Protein AF-A0AA50KFZ6-F1 (afdb_monomer)

Foldseek 3Di:
DDPPVVPDFAADDDDAAPQWDWGTWDADPVDRFIKTWIAHPVCCVPCQQQNNRIFIDGPVCVVVVHDRDPVDPDHAGDPSNLVVLLCVLQVVQQKDWPAWPDPDPGFQTWTWMAHNVVRDTDIDRTSVCCSVVVDVDDPVRVVVVVVVVVVVVLVVLVVLLCVLCVVVVKDWPFFDPDADPVCQQQTWTWIADPQPGIDIDGSVCSSVNVDDPVVDDDAQDQQAKKKWWKKWWDLPPDIWIFIDMHNDPDVVVVVVVQVVQANTDIDTPDMDIFRRSVLSVVLQVVQLVPFDALPDDCNRRVPRSSRIGHDDPVSSVVSVVSRVVVVVVRVD

Nearest PDB structures (foldseek):
  7p3f-assembly1_C  TM=3.481E-01  e=2.528E+00  Streptomyces coelicolor A3(2)
  2l33-assembly1_A  TM=2.692E-01  e=5.827E+00  Homo sapiens
  8stb-assembly2_A  TM=1.897E-01  e=2.988E+00  Streptomyces sp.

Radius of gyration: 40.49 Å; Cα contacts (8 Å, |Δi|>4): 526; chains: 1; bounding box: 94×46×98 Å

Sequence (332 aa):
MDLKDFGEYTKVEKEDYEGYKFIGFTRRPQTRTLQYIVYCETCSKDSEMFGEGYFNTTLGNLQNGYKPCGCSKAPRWTEEQYKVLVKRVCEENGLTFNGWAEPYKKKTTKCSVTCNKHNLLWETATIDSFLNKKITNCPSCHRESVGNHSRADIHKKVEEVVKATKDMNFDLLGFAEHIRKDKTDRTKLIASCPIHGTWEASMSNLIGGRGCPNCKQNGYDKNKAGHFYIVEWTDGNQTFLKFGVTNRDRVEQRVYTQSTKTRFKPTLVTSSRFNNGEYPLLLEKFAFETFDTCVVAKEDFPDGYTETINVSTKSINTLTNKIREYLKLDAQ

Structure (mmCIF, N/CA/C/O backbone):
data_AF-A0AA50KFZ6-F1
#
_entry.id   AF-A0AA50KFZ6-F1
#
loop_
_atom_site.group_PDB
_atom_site.id
_atom_site.type_symbol
_atom_site.label_atom_id
_atom_site.label_alt_id
_atom_site.label_comp_id
_atom_site.label_asym_id
_atom_site.label_entity_id
_atom_site.label_seq_id
_atom_site.pdbx_PDB_ins_code
_atom_site.Cartn_x
_atom_site.Cartn_y
_atom_site.Cartn_z
_atom_site.occupancy
_atom_site.B_iso_or_equiv
_atom_site.auth_seq_id
_atom_site.auth_comp_id
_atom_site.auth_asym_id
_atom_site.auth_atom_id
_atom_site.pdbx_PDB_model_num
ATOM 1 N N . MET A 1 1 ? -31.785 -6.410 36.019 1.00 80.25 1 MET A N 1
ATOM 2 C CA . MET A 1 1 ? -32.681 -6.164 37.162 1.00 80.25 1 MET A CA 1
ATOM 3 C C . MET A 1 1 ? -34.036 -6.663 36.749 1.00 80.25 1 MET A C 1
ATOM 5 O O . MET A 1 1 ? -34.469 -6.383 35.631 1.00 80.25 1 MET A O 1
ATOM 9 N N . ASP A 1 2 ? -34.651 -7.403 37.647 1.00 86.12 2 ASP A N 1
ATOM 10 C CA . ASP A 1 2 ? -35.984 -7.953 37.484 1.00 86.12 2 ASP A CA 1
ATOM 11 C C . ASP A 1 2 ? -36.983 -7.006 38.149 1.00 86.12 2 ASP A C 1
ATOM 13 O O . ASP A 1 2 ? -36.626 -6.227 39.038 1.00 86.12 2 ASP A O 1
ATOM 17 N N . LEU A 1 3 ? -38.254 -7.058 37.752 1.00 85.50 3 LEU A N 1
ATOM 18 C CA . LEU A 1 3 ? -39.248 -6.126 38.298 1.00 85.50 3 LEU A CA 1
ATOM 19 C C . LEU A 1 3 ? -39.414 -6.255 39.827 1.00 85.50 3 LEU A C 1
ATOM 21 O O . LEU A 1 3 ? -39.689 -5.272 40.515 1.00 85.50 3 LEU A O 1
ATOM 25 N N . LYS A 1 4 ? -39.200 -7.461 40.363 1.00 85.25 4 LYS A N 1
ATOM 26 C CA . LYS A 1 4 ? -39.237 -7.760 41.805 1.00 85.25 4 LYS A CA 1
ATOM 27 C C . LYS A 1 4 ? -38.157 -7.023 42.611 1.00 85.25 4 LYS A C 1
ATOM 29 O O . LYS A 1 4 ? -38.356 -6.780 43.798 1.00 85.25 4 LYS A O 1
ATOM 34 N N . ASP A 1 5 ? -37.049 -6.629 41.976 1.00 86.12 5 ASP A N 1
ATOM 35 C CA . ASP A 1 5 ? -35.904 -6.004 42.653 1.00 86.12 5 ASP A CA 1
ATOM 36 C C . ASP A 1 5 ? -36.220 -4.577 43.141 1.00 86.12 5 ASP A C 1
ATOM 38 O O . ASP A 1 5 ? -35.476 -4.009 43.942 1.00 86.12 5 ASP A O 1
ATOM 42 N N . PHE A 1 6 ? -37.321 -3.977 42.673 1.00 84.12 6 PHE A N 1
ATOM 43 C CA . PHE A 1 6 ? -37.713 -2.606 43.014 1.00 84.12 6 PHE A CA 1
ATOM 44 C C . PHE A 1 6 ? -38.603 -2.488 44.260 1.00 84.12 6 PHE A C 1
ATOM 46 O O . PHE A 1 6 ? -38.898 -1.366 44.673 1.00 84.12 6 PHE A O 1
ATOM 53 N N . GLY A 1 7 ? -39.007 -3.605 44.874 1.00 85.88 7 GLY A N 1
ATOM 54 C CA . GLY A 1 7 ? -39.896 -3.605 46.039 1.00 85.88 7 GLY A CA 1
ATOM 55 C C . GLY A 1 7 ? -41.290 -3.048 45.727 1.00 85.88 7 GLY A C 1
ATOM 56 O O . GLY A 1 7 ? -41.808 -3.225 44.625 1.00 85.88 7 GLY A O 1
ATOM 57 N N . GLU A 1 8 ? -41.913 -2.378 46.699 1.00 87.62 8 GLU A N 1
ATOM 58 C CA . GLU A 1 8 ? -43.210 -1.722 46.501 1.00 87.62 8 GLU A CA 1
ATOM 59 C C . GLU A 1 8 ? -43.071 -0.442 45.663 1.00 87.62 8 GLU A C 1
ATOM 61 O O . GLU A 1 8 ? -42.276 0.451 45.969 1.00 87.62 8 GLU A O 1
ATOM 66 N N . TYR A 1 9 ? -43.887 -0.325 44.616 1.00 90.88 9 TYR A N 1
ATOM 67 C CA . TYR A 1 9 ? -43.926 0.844 43.741 1.00 90.88 9 TYR A CA 1
ATOM 68 C C . TYR A 1 9 ? -45.360 1.222 43.373 1.00 90.88 9 TYR A C 1
ATOM 70 O O . TYR A 1 9 ? -46.272 0.395 43.357 1.00 90.88 9 TYR A O 1
ATOM 78 N N . THR A 1 10 ? -45.564 2.495 43.041 1.00 90.31 10 THR A N 1
ATOM 79 C CA . THR A 1 10 ? -46.845 2.989 42.532 1.00 90.31 10 THR A CA 1
ATOM 80 C C . THR A 1 10 ? -46.856 2.861 41.014 1.00 90.31 10 THR A C 1
ATOM 82 O O . THR A 1 10 ? -45.974 3.402 40.347 1.00 90.31 10 THR A O 1
ATOM 85 N N . LYS A 1 11 ? -47.836 2.141 40.457 1.00 90.56 11 LYS A N 1
ATOM 86 C CA . LYS A 1 11 ? -48.029 2.056 39.002 1.00 90.56 11 LYS A CA 1
ATOM 87 C C . LYS A 1 11 ? -48.341 3.434 38.426 1.00 90.56 11 LYS A C 1
ATOM 89 O O . LYS A 1 11 ? -48.986 4.254 39.077 1.00 90.56 11 LYS A O 1
ATOM 94 N N . VAL A 1 12 ? -47.886 3.680 37.205 1.00 88.38 12 VAL A N 1
ATOM 95 C CA . VAL A 1 12 ? -48.188 4.914 36.480 1.00 88.38 12 VAL A CA 1
ATOM 96 C C . VAL A 1 12 ? -48.594 4.569 35.060 1.00 88.38 12 VAL A C 1
ATOM 98 O O . VAL A 1 12 ? -47.923 3.784 34.399 1.00 88.38 12 VAL A O 1
ATOM 101 N N . GLU A 1 13 ? -49.680 5.172 34.598 1.00 79.06 13 GLU A N 1
ATOM 102 C CA . GLU A 1 13 ? -50.056 5.150 33.190 1.00 79.06 13 GLU A CA 1
ATOM 103 C C . GLU A 1 13 ? -49.462 6.399 32.550 1.00 79.06 13 GLU A C 1
ATOM 105 O O . GLU A 1 13 ? -49.960 7.514 32.709 1.00 79.06 13 GLU A O 1
ATOM 110 N N . LYS A 1 14 ? -48.304 6.220 31.920 1.00 81.56 14 LYS A N 1
ATOM 111 C CA . LYS A 1 14 ? -47.599 7.269 31.193 1.00 81.56 14 LYS A CA 1
ATOM 112 C C . LYS A 1 14 ? -47.203 6.727 29.831 1.00 81.56 14 LYS A C 1
ATOM 114 O O . LYS A 1 14 ? -46.748 5.591 29.748 1.00 81.56 14 LYS A O 1
ATOM 119 N N . GLU A 1 15 ? -47.369 7.548 28.798 1.00 83.62 15 GLU A N 1
ATOM 120 C CA . GLU A 1 15 ? -46.955 7.200 27.440 1.00 83.62 15 GLU A CA 1
ATOM 121 C C . GLU A 1 15 ? -45.464 6.849 27.377 1.00 83.62 15 GLU A C 1
ATOM 123 O O . GLU A 1 15 ? -44.635 7.396 28.120 1.00 83.62 15 GLU A O 1
ATOM 128 N N . ASP A 1 16 ? -45.140 5.935 26.467 1.00 86.12 16 ASP A N 1
ATOM 129 C CA . ASP A 1 16 ? -43.769 5.547 26.170 1.00 86.12 16 ASP A CA 1
ATOM 130 C C . ASP A 1 16 ? -42.954 6.775 25.740 1.00 86.12 16 ASP A C 1
ATOM 132 O O . ASP A 1 16 ? -43.420 7.638 24.995 1.00 86.12 16 ASP A O 1
ATOM 136 N N . TYR A 1 17 ? -41.706 6.856 26.195 1.00 83.50 17 TYR A N 1
ATOM 137 C CA . TYR A 1 17 ? -40.830 7.989 25.897 1.00 83.50 17 TYR A CA 1
ATOM 138 C C . TYR A 1 17 ? -39.446 7.501 25.492 1.00 83.50 17 TYR A C 1
ATOM 140 O O . TYR A 1 17 ? -38.819 6.737 26.223 1.00 83.50 17 TYR A O 1
ATOM 148 N N . GLU A 1 18 ? -38.969 7.942 24.326 1.00 79.94 18 GLU A N 1
ATOM 149 C CA . GLU A 1 18 ? -37.629 7.632 23.799 1.00 79.94 18 GLU A CA 1
ATOM 150 C C . GLU A 1 18 ? -37.242 6.136 23.860 1.00 79.94 18 GLU A C 1
ATOM 152 O O . GLU A 1 18 ? -36.095 5.776 24.135 1.00 79.94 18 GLU A O 1
ATOM 157 N N . GLY A 1 19 ? -38.202 5.243 23.590 1.00 84.69 19 GLY A N 1
ATOM 158 C CA . GLY A 1 19 ? -37.984 3.791 23.587 1.00 84.69 19 GLY A CA 1
ATOM 159 C C . GLY A 1 19 ? -38.047 3.123 24.967 1.00 84.69 19 GLY A C 1
ATOM 160 O O . GLY A 1 19 ? -37.605 1.980 25.107 1.00 84.69 19 GLY A O 1
ATOM 161 N N . TYR A 1 20 ? -38.587 3.816 25.973 1.00 92.50 20 TYR A N 1
ATOM 162 C CA . TYR A 1 20 ? -38.833 3.284 27.311 1.00 92.50 20 TYR A CA 1
ATOM 163 C C . TYR A 1 20 ? -40.325 3.223 27.635 1.00 92.50 20 TYR A C 1
ATOM 165 O O . TYR A 1 20 ? -41.031 4.217 27.463 1.00 92.50 20 TYR A O 1
ATOM 173 N N . LYS A 1 21 ? -40.767 2.091 28.197 1.00 93.44 21 LYS A N 1
ATOM 174 C CA . LYS A 1 21 ? -42.119 1.933 28.759 1.00 93.44 21 LYS A CA 1
ATOM 175 C C . LYS A 1 21 ? -42.104 2.246 30.248 1.00 93.44 21 LYS A C 1
ATOM 177 O O . LYS A 1 21 ? -41.263 1.706 30.971 1.00 93.44 21 LYS A O 1
ATOM 182 N N . PHE A 1 22 ? -43.004 3.099 30.725 1.00 93.56 22 PHE A N 1
ATOM 183 C CA . PHE A 1 22 ? -43.104 3.415 32.153 1.00 93.56 22 PHE A CA 1
ATOM 184 C C . PHE A 1 22 ? -43.940 2.364 32.881 1.00 93.56 22 PHE A C 1
ATOM 186 O O . PHE A 1 22 ? -45.063 2.077 32.490 1.00 93.56 22 PHE A O 1
ATOM 193 N N . ILE A 1 23 ? -43.390 1.805 33.959 1.00 93.75 23 ILE A N 1
ATOM 194 C CA . ILE A 1 23 ? -44.052 0.750 34.743 1.00 93.75 23 ILE A CA 1
ATOM 195 C C . ILE A 1 23 ? -44.615 1.312 36.048 1.00 93.75 23 ILE A C 1
ATOM 197 O O . ILE A 1 23 ? -45.719 0.980 36.480 1.00 93.75 23 ILE A O 1
ATOM 201 N N . GLY A 1 24 ? -43.850 2.189 36.691 1.00 93.00 24 GLY A N 1
ATOM 202 C CA . GLY A 1 24 ? -44.214 2.764 37.974 1.00 93.00 24 GLY A CA 1
ATOM 203 C C . GLY A 1 24 ? -43.161 3.726 38.487 1.00 93.00 24 GLY A C 1
ATOM 204 O O . GLY A 1 24 ? -42.211 4.069 37.781 1.00 93.00 24 GLY A O 1
ATOM 205 N N . PHE A 1 25 ? -43.320 4.165 39.727 1.00 92.44 25 PHE A N 1
ATOM 206 C CA . PHE A 1 25 ? -42.330 4.980 40.410 1.00 92.44 25 PHE A CA 1
ATOM 207 C C . PHE A 1 25 ? -42.249 4.659 41.902 1.00 92.44 25 PHE A C 1
ATOM 209 O O . PHE A 1 25 ? -43.208 4.206 42.526 1.00 92.44 25 PHE A O 1
ATOM 216 N N . THR A 1 26 ? -41.092 4.964 42.478 1.00 90.31 26 THR A N 1
ATOM 217 C CA . THR A 1 26 ? -40.834 4.962 43.917 1.00 90.31 26 THR A CA 1
ATOM 218 C C . THR A 1 26 ? -40.477 6.375 44.384 1.00 90.31 26 THR A C 1
ATOM 220 O O . THR A 1 26 ? -40.047 7.233 43.601 1.00 90.31 26 THR A O 1
ATOM 223 N N . ARG A 1 27 ? -40.691 6.659 45.674 1.00 83.25 27 ARG A N 1
ATOM 224 C CA . ARG A 1 27 ? -40.295 7.928 46.304 1.00 83.25 27 ARG A CA 1
ATOM 225 C C . ARG A 1 27 ? -38.999 7.730 47.073 1.00 83.25 27 ARG A C 1
ATOM 227 O O . ARG A 1 27 ? -38.896 6.808 47.877 1.00 83.25 27 ARG A O 1
ATOM 234 N N . ARG A 1 28 ? -38.024 8.620 46.874 1.00 74.94 28 ARG A N 1
ATOM 235 C CA . ARG A 1 28 ? -36.841 8.635 47.740 1.00 74.94 28 ARG A CA 1
ATOM 236 C C . ARG A 1 28 ? -37.216 9.191 49.118 1.00 74.94 28 ARG A C 1
ATOM 238 O O . ARG A 1 28 ? -37.848 10.240 49.175 1.00 74.94 28 ARG A O 1
ATOM 245 N N . PRO A 1 29 ? -36.784 8.569 50.229 1.00 70.88 29 PRO A N 1
ATOM 246 C CA . PRO A 1 29 ? -37.088 9.081 51.569 1.00 70.88 29 PRO A CA 1
ATOM 247 C C . PRO A 1 29 ? -36.510 10.481 51.820 1.00 70.88 29 PRO A C 1
ATOM 249 O O . PRO A 1 29 ? -37.113 11.297 52.507 1.00 70.88 29 PRO A O 1
ATOM 252 N N . GLN A 1 30 ? -35.337 10.763 51.243 1.00 73.31 30 GLN A N 1
ATOM 253 C CA . GLN A 1 30 ? -34.560 11.979 51.508 1.00 73.31 30 GLN A CA 1
ATOM 254 C C . GLN A 1 30 ? -34.864 13.138 50.544 1.00 73.31 30 GLN A C 1
ATOM 256 O O . GLN A 1 30 ? -34.491 14.273 50.822 1.00 73.31 30 GLN A O 1
ATOM 261 N N . THR A 1 31 ? -35.521 12.888 49.405 1.00 74.06 31 THR A N 1
ATOM 262 C CA . THR A 1 31 ? -35.825 13.927 48.407 1.00 74.06 31 THR A CA 1
ATOM 263 C C . THR A 1 31 ? -37.248 13.764 47.885 1.00 74.06 31 THR A C 1
ATOM 265 O O . THR A 1 31 ? -37.717 12.652 47.673 1.00 74.06 31 THR A O 1
ATOM 268 N N . ARG A 1 32 ? -37.949 14.865 47.581 1.00 76.50 32 ARG A N 1
ATOM 269 C CA . ARG A 1 32 ? -39.281 14.809 46.935 1.00 76.50 32 ARG A CA 1
ATOM 270 C C . ARG A 1 32 ? -39.231 14.349 45.462 1.00 76.50 32 ARG A C 1
ATOM 272 O O . ARG A 1 32 ? -40.209 14.497 44.737 1.00 76.50 32 ARG A O 1
ATOM 279 N N . THR A 1 33 ? -38.099 13.822 44.995 1.00 83.38 33 THR A N 1
ATOM 280 C CA . THR A 1 33 ? -37.884 13.415 43.603 1.00 83.38 33 THR A CA 1
ATOM 281 C C . THR A 1 33 ? -38.434 12.012 43.360 1.00 83.38 33 THR A C 1
ATOM 283 O O . THR A 1 33 ? -38.102 11.075 44.087 1.00 83.38 33 THR A O 1
ATOM 286 N N . LEU A 1 34 ? -39.236 11.859 42.304 1.00 88.25 34 LEU A N 1
ATOM 287 C CA . LEU A 1 34 ? -39.729 10.556 41.855 1.00 88.25 34 LEU A CA 1
ATOM 288 C C . LEU A 1 34 ? -38.640 9.790 41.097 1.00 88.25 34 LEU A C 1
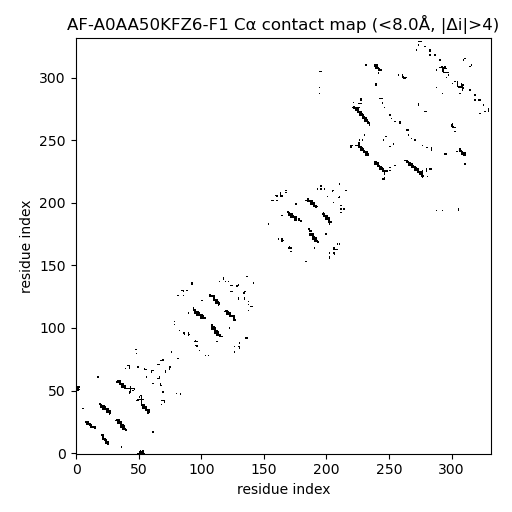ATOM 290 O O . LEU A 1 34 ? -37.969 10.344 40.221 1.00 88.25 34 LEU A O 1
ATOM 294 N N . GLN A 1 35 ? -38.507 8.507 41.419 1.00 91.75 35 GLN A N 1
ATOM 295 C CA . GLN A 1 35 ? -37.687 7.550 40.691 1.00 91.75 35 GLN A CA 1
ATOM 296 C C . GLN A 1 35 ? -38.594 6.629 39.883 1.00 91.75 35 GLN A C 1
ATOM 298 O O . GLN A 1 35 ? -39.335 5.838 40.452 1.00 91.75 35 GLN A O 1
ATOM 303 N N . TYR A 1 36 ? -38.557 6.759 38.563 1.00 93.00 36 TYR A N 1
ATOM 304 C CA . TYR A 1 36 ? -39.369 5.971 37.647 1.00 93.00 36 TYR A CA 1
ATOM 305 C C . TYR A 1 36 ? -38.692 4.641 37.329 1.00 93.00 36 TYR A C 1
ATOM 307 O O . TYR A 1 36 ? -37.495 4.599 37.038 1.00 93.00 36 TYR A O 1
ATOM 315 N N . ILE A 1 37 ? -39.490 3.578 37.341 1.00 94.50 37 ILE A N 1
ATOM 316 C CA . ILE A 1 37 ? -39.146 2.254 36.833 1.00 94.50 37 ILE A CA 1
ATOM 317 C C . ILE A 1 37 ? -39.550 2.228 35.363 1.00 94.50 37 ILE A C 1
ATOM 319 O O . ILE A 1 37 ? -40.724 2.409 35.025 1.00 94.50 37 ILE A O 1
ATOM 323 N N . VAL A 1 38 ? -38.565 2.022 34.498 1.00 94.38 38 VAL A N 1
ATOM 324 C CA . VAL A 1 38 ? -38.739 1.985 33.049 1.00 94.38 38 VAL A CA 1
ATOM 325 C C . VAL A 1 38 ? -38.261 0.658 32.482 1.00 94.38 38 VAL A C 1
ATOM 327 O O . VAL A 1 38 ? -37.266 0.100 32.942 1.00 94.38 38 VAL A O 1
ATOM 330 N N . TYR A 1 39 ? -38.954 0.164 31.466 1.00 95.00 39 TYR A N 1
ATOM 331 C CA . TYR A 1 39 ? -38.597 -1.038 30.722 1.00 95.00 39 TYR A CA 1
ATOM 332 C C . TYR A 1 39 ? -37.953 -0.669 29.384 1.00 95.00 39 TYR A C 1
ATOM 334 O O . TYR A 1 39 ? -38.443 0.215 28.679 1.00 95.00 39 TYR A O 1
ATOM 342 N N . CYS A 1 40 ? -36.866 -1.355 29.028 1.00 95.00 40 CYS A N 1
ATOM 343 C CA . CYS A 1 40 ? -36.169 -1.197 27.755 1.00 95.00 40 CYS A CA 1
ATOM 344 C C . CYS A 1 40 ? -36.166 -2.517 26.980 1.00 95.00 40 CYS A C 1
ATOM 346 O O . CYS A 1 40 ? -35.432 -3.444 27.325 1.00 95.00 40 CYS A O 1
ATOM 348 N N . GLU A 1 41 ? -36.923 -2.564 25.884 1.00 93.50 41 GLU A N 1
ATOM 349 C CA . GLU A 1 41 ? -37.058 -3.760 25.043 1.00 93.50 41 GLU A CA 1
ATOM 350 C C . GLU A 1 41 ? -35.738 -4.196 24.391 1.00 93.50 41 GLU A C 1
ATOM 352 O O . GLU A 1 41 ? -35.490 -5.377 24.179 1.00 93.50 41 GLU A O 1
ATOM 357 N N . THR A 1 42 ? -34.849 -3.254 24.079 1.00 93.56 42 THR A N 1
ATOM 358 C CA . THR A 1 42 ? -33.538 -3.592 23.511 1.00 93.56 42 THR A CA 1
ATOM 359 C C . THR A 1 42 ? -32.662 -4.318 24.526 1.00 93.56 42 THR A C 1
ATOM 361 O O . THR A 1 42 ? -32.010 -5.297 24.179 1.00 93.56 42 THR A O 1
ATOM 364 N N . CYS A 1 43 ? -32.640 -3.851 25.778 1.00 93.62 43 CYS A N 1
ATOM 365 C CA . CYS A 1 43 ? -31.835 -4.473 26.825 1.00 93.62 43 CYS A CA 1
ATOM 366 C C . CYS A 1 43 ? -32.443 -5.784 27.333 1.00 93.62 43 CYS A C 1
ATOM 368 O O . CYS A 1 43 ? -31.682 -6.665 27.711 1.00 93.62 43 CYS A O 1
ATOM 370 N N . SER A 1 44 ? -33.770 -5.952 27.312 1.00 93.94 44 SER A N 1
ATOM 371 C CA . SER A 1 44 ? -34.408 -7.203 27.758 1.00 93.94 44 SER A CA 1
ATOM 372 C C . SER A 1 44 ? -34.068 -8.415 26.883 1.00 93.94 44 SER A C 1
ATOM 374 O O . SER A 1 44 ? -34.192 -9.549 27.333 1.00 93.94 44 SER A O 1
ATOM 376 N N . LYS A 1 45 ? -33.580 -8.193 25.654 1.00 94.38 45 LYS A N 1
ATOM 377 C CA . LYS A 1 45 ? -33.082 -9.255 24.762 1.00 94.38 45 LYS A CA 1
ATOM 378 C C . LYS A 1 45 ? -31.801 -9.925 25.265 1.00 94.38 45 LYS A C 1
ATOM 380 O O . LYS A 1 45 ? -31.480 -11.015 24.806 1.00 94.38 45 LYS A O 1
ATOM 385 N N . ASP A 1 46 ? -31.069 -9.285 26.174 1.00 93.12 46 ASP A N 1
ATOM 386 C CA . ASP A 1 46 ? -29.844 -9.814 26.772 1.00 93.12 46 ASP A CA 1
ATOM 387 C C . ASP A 1 46 ? -30.033 -9.947 28.287 1.00 93.12 46 ASP A C 1
ATOM 389 O O . ASP A 1 46 ? -29.620 -9.097 29.084 1.00 93.12 46 ASP A O 1
ATOM 393 N N . SER A 1 47 ? -30.709 -11.030 28.674 1.00 92.19 47 SER A N 1
ATOM 394 C CA . SER A 1 47 ? -31.066 -11.304 30.065 1.00 92.19 47 SER A CA 1
ATOM 395 C C . SER A 1 47 ? -29.853 -11.546 30.960 1.00 92.19 47 SER A C 1
ATOM 397 O O . SER A 1 47 ? -29.907 -11.253 32.151 1.00 92.19 47 SER A O 1
ATOM 399 N N . GLU A 1 48 ? -28.740 -12.025 30.403 1.00 92.56 48 GLU A N 1
ATOM 400 C CA . GLU A 1 48 ? -27.491 -12.216 31.143 1.00 92.56 48 GLU A CA 1
ATOM 401 C C . GLU A 1 48 ? -26.879 -10.868 31.563 1.00 92.56 48 GLU A C 1
ATOM 403 O O . GLU A 1 48 ? -26.400 -10.719 32.686 1.00 92.56 48 GLU A O 1
ATOM 408 N N . MET A 1 49 ? -26.944 -9.853 30.694 1.00 92.75 49 MET A N 1
ATOM 409 C CA . MET A 1 49 ? -26.446 -8.508 31.003 1.00 92.75 49 MET A CA 1
ATOM 410 C C . MET A 1 49 ? -27.445 -7.646 31.780 1.00 92.75 49 MET A C 1
ATOM 412 O O . MET A 1 49 ? -27.037 -6.804 32.589 1.00 92.75 49 MET A O 1
ATOM 416 N N . PHE A 1 50 ? -28.745 -7.786 31.507 1.00 93.00 50 PHE A N 1
ATOM 417 C CA . PHE A 1 50 ? -29.755 -6.811 31.933 1.00 93.00 50 PHE A CA 1
ATOM 418 C C . PHE A 1 50 ? -30.944 -7.401 32.699 1.00 93.00 50 PHE A C 1
ATOM 420 O O . PHE A 1 50 ? -31.780 -6.629 33.182 1.00 93.00 50 PHE A O 1
ATOM 427 N N . GLY A 1 51 ? -31.007 -8.718 32.898 1.00 90.50 51 GLY A N 1
ATOM 428 C CA . GLY A 1 51 ? -32.187 -9.399 33.442 1.00 90.50 51 GLY A CA 1
ATOM 429 C C . GLY A 1 51 ? -33.409 -9.163 32.557 1.00 90.50 51 GLY A C 1
ATOM 430 O O . GLY A 1 51 ? -33.300 -9.092 31.337 1.00 90.50 51 GLY A O 1
ATOM 431 N N . GLU A 1 52 ? -34.567 -8.939 33.166 1.00 92.75 52 GLU A N 1
ATOM 432 C CA . GLU A 1 52 ? -35.805 -8.653 32.426 1.00 92.75 52 GLU A CA 1
ATOM 433 C C . GLU A 1 52 ? -35.839 -7.266 31.742 1.00 92.75 52 GLU A C 1
ATOM 435 O O . GLU A 1 52 ? -36.827 -6.913 31.106 1.00 92.75 52 GLU A O 1
ATOM 440 N N . GLY A 1 53 ? -34.775 -6.457 31.834 1.00 93.19 53 GLY A N 1
ATOM 441 C CA . GLY A 1 53 ? -34.674 -5.178 31.119 1.00 93.19 53 GLY A CA 1
ATOM 442 C C . GLY A 1 53 ? -35.373 -3.998 31.800 1.00 93.19 53 GLY A C 1
ATOM 443 O O . GLY A 1 53 ? -35.730 -3.026 31.128 1.00 93.19 53 GLY A O 1
ATOM 444 N N . TYR A 1 54 ? -35.540 -4.049 33.123 1.00 94.81 54 TYR A N 1
ATOM 445 C CA . TYR A 1 54 ? -36.043 -2.932 33.925 1.00 94.81 54 TYR A CA 1
ATOM 446 C C . TYR A 1 54 ? -34.908 -2.073 34.496 1.00 94.81 54 TYR A C 1
ATOM 448 O O . TYR A 1 54 ? -33.857 -2.577 34.893 1.00 94.81 54 TYR A O 1
ATOM 456 N N . PHE A 1 55 ? -35.127 -0.758 34.563 1.00 93.62 55 PHE A N 1
ATOM 457 C 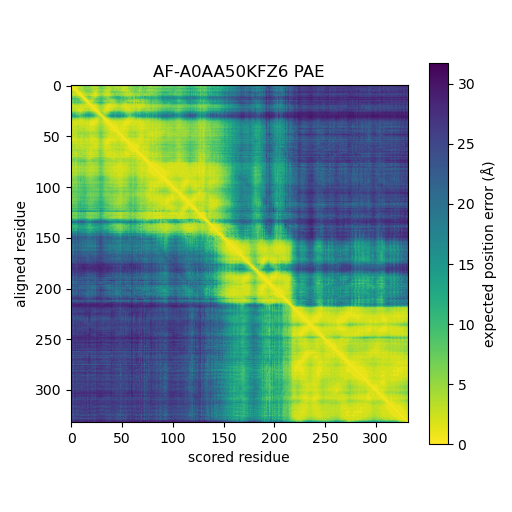CA . PHE A 1 55 ? -34.153 0.240 35.012 1.00 93.62 55 PHE A CA 1
ATOM 458 C C . PHE A 1 55 ? -34.824 1.334 35.845 1.00 93.62 55 PHE A C 1
ATOM 460 O O . PHE A 1 55 ? -36.003 1.622 35.668 1.00 93.62 55 PHE A O 1
ATOM 467 N N . ASN A 1 56 ? -34.058 1.990 36.720 1.00 92.00 56 ASN A N 1
ATOM 468 C CA . ASN A 1 56 ? -34.529 3.138 37.496 1.00 92.00 56 ASN A CA 1
ATOM 469 C C . ASN A 1 56 ? -33.872 4.431 36.997 1.00 92.00 56 ASN A C 1
ATOM 471 O O . ASN A 1 56 ? -32.653 4.494 36.825 1.00 92.00 56 ASN A O 1
ATOM 475 N N . THR A 1 57 ? -34.673 5.471 36.780 1.00 92.06 57 THR A N 1
ATOM 476 C CA . THR A 1 57 ? -34.201 6.798 36.373 1.00 92.06 57 THR A CA 1
ATOM 477 C C . THR A 1 57 ? -35.133 7.904 36.867 1.00 92.06 57 THR A C 1
ATOM 479 O O . THR A 1 57 ? -36.177 7.652 37.459 1.00 92.06 57 THR A O 1
ATOM 482 N N . THR A 1 58 ? -34.771 9.160 36.635 1.00 91.56 58 THR A N 1
ATOM 483 C CA . THR A 1 58 ? -35.670 10.303 36.832 1.00 91.56 58 THR A CA 1
ATOM 484 C C . THR A 1 58 ? -36.200 10.775 35.484 1.00 91.56 58 THR A C 1
ATOM 486 O O . THR A 1 58 ? -35.550 10.601 34.452 1.00 91.56 58 THR A O 1
ATOM 489 N N . LEU A 1 59 ? -37.366 11.425 35.487 1.00 89.25 59 LEU A N 1
ATOM 490 C CA . LEU A 1 59 ? -37.924 11.993 34.260 1.00 89.25 59 LEU A CA 1
ATOM 491 C C . LEU A 1 59 ? -36.993 13.047 33.644 1.00 89.25 59 LEU A C 1
ATOM 493 O O . LEU A 1 59 ? -36.779 13.037 32.439 1.00 89.25 59 LEU A O 1
ATOM 497 N N . GLY A 1 60 ? -36.385 13.897 34.477 1.00 90.69 60 GLY A N 1
ATOM 498 C CA . GLY A 1 60 ? -35.437 14.910 34.010 1.00 90.69 60 GLY A CA 1
ATOM 499 C C . GLY A 1 60 ? -34.198 14.312 33.336 1.00 90.69 60 GLY A C 1
ATOM 500 O O . GLY A 1 60 ? -33.710 14.873 32.364 1.00 90.69 60 GLY A O 1
ATOM 501 N N . ASN A 1 61 ? -33.701 13.153 33.789 1.00 91.69 61 ASN A N 1
ATOM 502 C CA . ASN A 1 61 ? -32.591 12.475 33.113 1.00 91.69 61 ASN A CA 1
ATOM 503 C C . ASN A 1 61 ? -32.990 12.024 31.706 1.00 91.69 61 ASN A C 1
ATOM 505 O O . ASN A 1 61 ? -32.245 12.276 30.764 1.00 91.69 61 ASN A O 1
ATOM 509 N N . LEU A 1 62 ? -34.169 11.413 31.562 1.00 90.81 62 LEU A N 1
ATOM 510 C CA . LEU A 1 62 ? -34.680 11.003 30.253 1.00 90.81 62 LEU A CA 1
ATOM 511 C C . LEU A 1 62 ? -34.887 12.211 29.331 1.00 90.81 62 LEU A C 1
ATOM 513 O O . LEU A 1 62 ? -34.418 12.188 28.206 1.00 90.81 62 LEU A O 1
ATOM 517 N N . GLN A 1 63 ? -35.492 13.294 29.826 1.00 90.38 63 GLN A N 1
ATOM 518 C CA . GLN A 1 63 ? -35.705 14.526 29.047 1.00 90.38 63 GLN A CA 1
ATOM 519 C C . GLN A 1 63 ? -34.399 15.194 28.596 1.00 90.38 63 GLN A C 1
ATOM 521 O O . GLN A 1 63 ? -34.360 15.848 27.560 1.00 90.38 63 GLN A O 1
ATOM 526 N N . ASN A 1 64 ? -33.321 15.012 29.359 1.00 90.88 64 ASN A N 1
ATOM 527 C CA . ASN A 1 64 ? -31.979 15.466 28.997 1.00 90.88 64 ASN A CA 1
ATOM 528 C C . ASN A 1 64 ? -31.220 14.454 28.108 1.00 90.88 64 ASN A C 1
ATOM 530 O O . ASN A 1 64 ? -30.016 14.606 27.899 1.00 90.88 64 ASN A O 1
ATOM 534 N N . GLY A 1 65 ? -31.884 13.400 27.621 1.00 90.06 65 GLY A N 1
ATOM 535 C CA . GLY A 1 65 ? -31.319 12.376 26.739 1.00 90.06 65 GLY A CA 1
ATOM 536 C C . GLY A 1 65 ? -30.436 11.330 27.434 1.00 90.06 65 GLY A C 1
ATOM 537 O O . GLY A 1 65 ? -29.738 10.561 26.764 1.00 90.06 65 GLY A O 1
ATOM 538 N N . TYR A 1 66 ? -30.419 11.275 28.771 1.00 91.00 66 TYR A N 1
ATOM 539 C CA . TYR A 1 66 ? -29.665 10.251 29.496 1.00 91.00 66 TYR A CA 1
ATOM 540 C C . TYR A 1 66 ? -30.383 8.905 29.447 1.00 91.00 66 TYR A C 1
ATOM 542 O O . TYR A 1 66 ? -31.515 8.759 29.903 1.00 91.00 66 TYR A O 1
ATOM 550 N N . LYS A 1 67 ? -29.658 7.880 28.997 1.00 92.88 67 LYS A N 1
ATOM 551 C CA . LYS A 1 67 ? -30.139 6.497 28.955 1.00 92.88 67 LYS A CA 1
ATOM 552 C C . LYS A 1 67 ? -29.687 5.732 30.205 1.00 92.88 67 LYS A C 1
ATOM 554 O O . LYS A 1 67 ? -28.478 5.592 30.401 1.00 92.88 67 LYS A O 1
ATOM 559 N N . PRO A 1 68 ? -30.604 5.211 31.044 1.00 92.31 68 PRO A N 1
ATOM 560 C CA . PRO A 1 68 ? -30.251 4.486 32.271 1.00 92.31 68 PRO A CA 1
ATOM 561 C C . PRO A 1 68 ? -29.770 3.044 32.042 1.00 92.31 68 PRO A C 1
ATOM 563 O O . PRO A 1 68 ? -29.452 2.348 33.002 1.00 92.31 68 PRO A O 1
ATOM 566 N N . CYS A 1 69 ? -29.736 2.578 30.794 1.00 92.75 69 CYS A N 1
ATOM 567 C CA . CYS A 1 69 ? -29.427 1.198 30.432 1.00 92.75 69 CYS A CA 1
ATOM 568 C C . CYS A 1 69 ? -28.197 1.088 29.513 1.00 92.75 69 CYS A C 1
ATOM 570 O O . CYS A 1 69 ? -27.534 2.080 29.191 1.00 92.75 69 CYS A O 1
ATOM 572 N N . GLY A 1 70 ? -27.920 -0.133 29.042 1.00 90.62 70 GLY A N 1
ATOM 573 C CA . GLY A 1 70 ? -26.824 -0.433 28.116 1.00 90.62 70 GLY A CA 1
ATOM 574 C C . GLY A 1 70 ? -26.894 0.284 26.764 1.00 90.62 70 GLY A C 1
ATOM 575 O O . GLY A 1 70 ? -25.885 0.357 26.077 1.00 90.62 70 GLY A O 1
ATOM 576 N N . CYS A 1 71 ? -28.040 0.868 26.394 1.00 92.06 71 CYS A N 1
ATOM 577 C CA . CYS A 1 71 ? -28.186 1.666 25.171 1.00 92.06 71 CYS A CA 1
ATOM 578 C C . CYS A 1 71 ? -27.515 3.053 25.241 1.00 92.06 71 CYS A C 1
ATOM 580 O O . CYS A 1 71 ? -27.565 3.808 24.265 1.00 92.06 71 CYS A O 1
ATOM 582 N N . SER A 1 72 ? -26.946 3.429 26.391 1.00 91.69 72 SER A N 1
ATOM 583 C CA . SER A 1 72 ? -26.121 4.633 26.534 1.00 91.69 72 SER A CA 1
ATOM 584 C C . SER A 1 72 ? -24.866 4.561 25.656 1.00 91.69 72 SER A C 1
ATOM 586 O O . SER A 1 72 ? -24.304 3.490 25.455 1.00 91.69 72 SER A O 1
ATOM 588 N N . LYS A 1 73 ? -24.369 5.714 25.186 1.00 87.94 73 LYS A N 1
ATOM 589 C CA . LYS A 1 73 ? -23.053 5.806 24.518 1.00 87.94 73 LYS A CA 1
ATOM 590 C C . LYS A 1 73 ? -21.887 5.546 25.480 1.00 87.94 73 LYS A C 1
ATOM 592 O O . LYS A 1 73 ? -20.802 5.178 25.048 1.00 87.94 73 LYS A O 1
ATOM 597 N N . ALA A 1 74 ? -22.109 5.768 26.775 1.00 86.88 74 ALA A N 1
ATOM 598 C CA . ALA A 1 74 ? -21.134 5.558 27.841 1.00 86.88 74 ALA A CA 1
ATOM 599 C C . ALA A 1 74 ? -21.813 4.826 29.015 1.00 86.88 74 ALA A C 1
ATOM 601 O O . ALA A 1 74 ? -22.087 5.435 30.057 1.00 86.88 74 ALA A O 1
ATOM 602 N N . PRO A 1 75 ? -22.164 3.541 28.836 1.00 88.50 75 PRO A N 1
ATOM 603 C CA . PRO A 1 75 ? -22.842 2.761 29.860 1.00 88.50 75 PRO A CA 1
ATOM 604 C C . PRO A 1 75 ? -21.927 2.547 31.071 1.00 88.50 75 PRO A C 1
ATOM 606 O O . PRO A 1 75 ? -20.708 2.405 30.952 1.00 88.50 75 PRO A O 1
ATOM 609 N N . ARG A 1 76 ? -22.524 2.547 32.265 1.00 85.94 76 ARG A N 1
ATOM 610 C CA . ARG A 1 76 ? -21.819 2.265 33.519 1.00 85.94 76 ARG A CA 1
ATOM 611 C C . ARG A 1 76 ? -22.118 0.83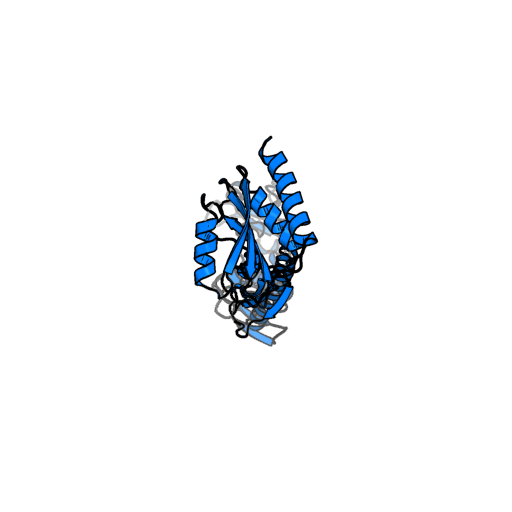5 33.939 1.00 85.94 76 ARG A C 1
ATOM 613 O O . ARG A 1 76 ? -23.197 0.566 34.453 1.00 85.94 76 ARG A O 1
ATOM 620 N N . TRP A 1 77 ? -21.154 -0.048 33.717 1.00 90.75 77 TRP A N 1
ATOM 621 C CA . TRP A 1 77 ? -21.290 -1.465 34.032 1.00 90.75 77 TRP A CA 1
ATOM 622 C C . TRP A 1 77 ? -21.031 -1.766 35.510 1.00 90.75 77 TRP A C 1
ATOM 624 O O . TRP A 1 77 ? -20.139 -1.177 36.134 1.00 90.75 77 TRP A O 1
ATOM 634 N N . THR A 1 78 ? -21.804 -2.702 36.057 1.00 91.38 78 THR A N 1
ATOM 635 C CA . THR A 1 78 ? -21.532 -3.344 37.349 1.00 91.38 78 THR A CA 1
ATOM 636 C C . THR A 1 78 ? -20.389 -4.357 37.221 1.00 91.38 78 THR A C 1
ATOM 638 O O . THR A 1 78 ? -19.970 -4.699 36.115 1.00 91.38 78 THR A O 1
ATOM 641 N N . GLU A 1 79 ? -19.865 -4.849 38.348 1.00 94.12 79 GLU A N 1
ATOM 642 C CA . GLU A 1 79 ? -18.834 -5.896 38.327 1.00 94.12 79 GLU A CA 1
ATOM 643 C C . GLU A 1 79 ? -19.312 -7.162 37.599 1.00 94.12 79 GLU A C 1
ATOM 645 O O . GLU A 1 79 ? -18.597 -7.680 36.745 1.00 94.12 79 GLU A O 1
ATOM 650 N N . GLU A 1 80 ? -20.534 -7.622 37.878 1.00 91.25 80 GLU A N 1
ATOM 651 C CA . GLU A 1 80 ? -21.099 -8.814 37.233 1.00 91.25 80 GLU A CA 1
ATOM 652 C C . GLU A 1 80 ? -21.281 -8.625 35.724 1.00 91.25 80 GLU A C 1
ATOM 654 O O . GLU A 1 80 ? -20.920 -9.503 34.943 1.00 91.25 80 GLU A O 1
ATOM 659 N N . GLN A 1 81 ? -21.717 -7.440 35.290 1.00 92.75 81 GLN A N 1
ATOM 660 C CA . GLN A 1 81 ? -21.783 -7.113 33.864 1.00 92.75 81 GLN A CA 1
ATOM 661 C C . GLN A 1 81 ? -20.395 -7.123 33.214 1.00 92.75 81 GLN A C 1
ATOM 663 O O . GLN A 1 81 ? -20.240 -7.624 32.103 1.00 92.75 81 GLN A O 1
ATOM 668 N N . TYR A 1 82 ? -19.355 -6.633 33.901 1.00 94.56 82 TYR A N 1
ATOM 669 C CA . TYR A 1 82 ? -17.990 -6.760 33.388 1.00 94.56 82 TYR A CA 1
ATOM 670 C C . TYR A 1 82 ? -17.536 -8.216 33.278 1.00 94.56 82 TYR A C 1
ATOM 672 O O . TYR A 1 82 ? -16.866 -8.543 32.301 1.00 94.56 82 TYR A O 1
ATOM 680 N N . LYS A 1 83 ? -17.899 -9.098 34.220 1.00 94.19 83 LYS A N 1
ATOM 681 C CA . LYS A 1 83 ? -17.577 -10.533 34.112 1.00 94.19 83 LYS A CA 1
ATOM 682 C C . LYS A 1 83 ? -18.213 -11.145 32.868 1.00 94.19 83 LYS A C 1
ATOM 684 O O . LYS A 1 83 ? -17.520 -11.844 32.136 1.00 94.19 83 LYS A O 1
ATOM 689 N N . VAL A 1 84 ? -19.486 -10.847 32.602 1.00 94.31 84 VAL A N 1
ATOM 690 C CA . VAL A 1 84 ? -20.194 -11.309 31.395 1.00 94.31 84 VAL A CA 1
ATOM 691 C C . VAL A 1 84 ? -19.498 -10.806 30.128 1.00 94.31 84 VAL A C 1
ATOM 693 O O . VAL A 1 84 ? -19.137 -11.600 29.261 1.00 94.31 84 VAL A O 1
ATOM 696 N N . LEU A 1 85 ? -19.215 -9.502 30.043 1.00 93.25 85 LEU A N 1
ATOM 697 C CA . LEU A 1 85 ? -18.531 -8.909 28.889 1.00 93.25 85 LEU A CA 1
ATOM 698 C C . LEU A 1 85 ? -17.150 -9.534 28.643 1.00 93.25 85 LEU A C 1
ATOM 700 O O . LEU A 1 85 ? -16.804 -9.850 27.506 1.00 93.25 85 LEU A O 1
ATOM 704 N N . VAL A 1 86 ? -16.357 -9.727 29.701 1.00 92.94 86 VAL A N 1
ATOM 705 C CA . VAL A 1 86 ? -15.020 -10.327 29.597 1.00 92.94 86 VAL A CA 1
ATOM 706 C C . VAL A 1 86 ? -15.109 -11.789 29.166 1.00 92.94 86 VAL A C 1
ATOM 708 O O . VAL A 1 86 ? -14.330 -12.191 28.304 1.00 92.94 86 VAL A O 1
ATOM 711 N N . LYS A 1 87 ? -16.059 -12.567 29.702 1.00 93.38 87 LYS A N 1
ATOM 712 C CA . LYS A 1 87 ? -16.285 -13.962 29.294 1.00 93.38 87 LYS A CA 1
ATOM 713 C C . LYS A 1 87 ? -16.618 -14.074 27.809 1.00 93.38 87 LYS A C 1
ATOM 715 O O . LYS A 1 87 ? -15.945 -14.827 27.115 1.00 93.38 87 LYS A O 1
ATOM 720 N N . ARG A 1 88 ? -17.546 -13.255 27.304 1.00 93.00 88 ARG A N 1
ATOM 721 C CA . ARG A 1 88 ? -17.908 -13.237 25.875 1.00 93.00 88 ARG A CA 1
ATOM 722 C C . ARG A 1 88 ? -16.709 -12.935 24.978 1.00 93.00 88 ARG A C 1
ATOM 724 O O . ARG A 1 88 ? -16.460 -13.646 24.011 1.00 93.00 88 ARG A O 1
ATOM 731 N N . VAL A 1 89 ? -15.908 -11.923 25.330 1.00 91.88 89 VAL A N 1
ATOM 732 C CA . VAL A 1 89 ? -14.675 -11.608 24.584 1.00 91.88 89 VAL A CA 1
ATOM 733 C C . VAL A 1 89 ? -13.667 -12.757 24.664 1.00 91.88 89 VAL A C 1
ATOM 735 O O . VAL A 1 89 ? -12.987 -13.035 23.677 1.00 91.88 89 VAL A O 1
ATOM 738 N N . CYS A 1 90 ? -13.562 -13.439 25.806 1.00 91.75 90 CYS A N 1
ATOM 739 C CA . CYS A 1 90 ? -12.695 -14.604 25.934 1.00 91.75 90 CYS A CA 1
ATOM 740 C C . CYS A 1 90 ? -13.139 -15.738 24.999 1.00 91.75 90 CYS A C 1
ATOM 742 O O . CYS A 1 90 ? -12.317 -16.234 24.235 1.00 91.75 90 CYS A O 1
ATOM 744 N N . GLU A 1 91 ? -14.426 -16.081 24.985 1.00 90.56 91 GLU A N 1
ATOM 745 C CA . GLU A 1 91 ? -14.995 -17.119 24.115 1.00 90.56 91 GLU A CA 1
ATOM 746 C C . GLU A 1 91 ? -14.777 -16.808 22.627 1.00 90.56 91 GLU A C 1
ATOM 748 O O . GLU A 1 91 ? -14.266 -17.656 21.895 1.00 90.56 91 GLU A O 1
ATOM 753 N N . GLU A 1 92 ? -15.048 -15.567 22.199 1.00 90.19 92 GLU A N 1
ATOM 754 C CA . GLU A 1 92 ? -14.812 -15.104 20.820 1.00 90.19 92 GLU A CA 1
ATOM 755 C C . GLU A 1 92 ? -13.351 -15.276 20.368 1.00 90.19 92 GLU A C 1
ATOM 757 O O . GLU A 1 92 ? -13.086 -15.475 19.183 1.00 90.19 92 GLU A O 1
ATOM 762 N N . ASN A 1 93 ? -12.392 -15.168 21.294 1.00 87.94 93 ASN A N 1
ATOM 763 C CA . ASN A 1 93 ? -10.956 -15.167 20.994 1.00 87.94 93 ASN A CA 1
ATOM 764 C C . ASN A 1 93 ? -10.253 -16.476 21.400 1.00 87.94 93 ASN A C 1
ATOM 766 O O . ASN A 1 93 ? -9.022 -16.542 21.369 1.00 87.94 93 ASN A O 1
ATOM 770 N N . GLY A 1 94 ? -11.000 -17.516 21.786 1.00 90.25 94 GLY A N 1
ATOM 771 C CA . GLY A 1 94 ? -10.421 -18.791 22.219 1.00 90.25 94 GLY A CA 1
ATOM 772 C C . GLY A 1 94 ? -9.598 -18.670 23.506 1.00 90.25 94 GLY A C 1
ATOM 773 O O . GLY A 1 94 ? -8.508 -19.239 23.614 1.00 90.25 94 GLY A O 1
ATOM 774 N N . LEU A 1 95 ? -10.103 -17.902 24.468 1.00 92.94 95 LEU A N 1
ATOM 775 C CA . LEU A 1 95 ? -9.512 -17.678 25.783 1.00 92.94 95 LEU A CA 1
ATOM 776 C C . LEU A 1 95 ? -10.435 -18.193 26.891 1.00 92.94 95 LEU A C 1
ATOM 778 O O . LEU A 1 95 ? -11.644 -18.313 26.710 1.00 92.94 95 LEU A O 1
ATOM 782 N N . THR A 1 96 ? -9.865 -18.412 28.070 1.00 94.12 96 THR A N 1
ATOM 783 C CA . THR A 1 96 ? -10.583 -18.761 29.299 1.00 94.12 96 THR A CA 1
ATOM 784 C C . THR A 1 96 ? -10.388 -17.657 30.335 1.00 94.12 96 THR A C 1
ATOM 786 O O . THR A 1 96 ? -9.254 -17.277 30.623 1.00 94.12 96 THR A O 1
ATOM 789 N N . PHE A 1 97 ? -11.478 -17.130 30.900 1.00 94.75 97 PHE A N 1
ATOM 790 C CA . PHE A 1 97 ? -11.428 -16.128 31.970 1.00 94.75 97 PHE A CA 1
ATOM 791 C C . PHE A 1 97 ? -11.323 -16.800 33.344 1.00 94.75 97 PHE A C 1
ATOM 793 O O . PHE A 1 97 ? -12.253 -17.484 33.766 1.00 94.75 97 PHE A O 1
ATOM 800 N N . ASN A 1 98 ? -10.223 -16.558 34.061 1.00 93.75 98 ASN A N 1
ATOM 801 C CA . ASN A 1 98 ? -9.951 -17.160 35.374 1.00 93.75 98 ASN A CA 1
ATOM 802 C C . ASN A 1 98 ? -10.343 -16.251 36.552 1.00 93.75 98 ASN A C 1
ATOM 804 O O . ASN A 1 98 ? -10.182 -16.637 37.707 1.00 93.75 98 ASN A O 1
ATOM 808 N N . GLY A 1 99 ? -10.832 -15.038 36.276 1.00 93.81 99 GLY A N 1
ATOM 809 C CA . GLY A 1 99 ? -11.191 -14.040 37.284 1.00 93.81 99 GLY A CA 1
ATOM 810 C C . GLY A 1 99 ? -10.356 -12.764 37.198 1.00 93.81 99 GLY A C 1
ATOM 811 O O . GLY A 1 99 ? -9.605 -12.535 36.247 1.00 93.81 99 GLY A O 1
ATOM 812 N N . TRP A 1 100 ? -10.504 -11.894 38.194 1.00 95.50 100 TRP A N 1
ATOM 813 C CA . TRP A 1 100 ? -9.701 -10.677 38.300 1.00 95.50 100 TRP A CA 1
ATOM 814 C C . TRP A 1 100 ? -8.294 -11.013 38.800 1.00 95.50 100 TRP A C 1
ATOM 816 O O . TRP A 1 100 ? -8.139 -11.804 39.725 1.00 95.50 100 TRP A O 1
ATOM 826 N N . ALA A 1 101 ? -7.271 -10.401 38.205 1.00 93.31 101 ALA A N 1
ATOM 827 C CA . ALA A 1 101 ? -5.884 -10.561 38.652 1.00 93.31 101 ALA A CA 1
ATOM 828 C C . ALA A 1 101 ? -5.585 -9.762 39.937 1.00 93.31 101 ALA A C 1
ATOM 830 O O . ALA A 1 101 ? -4.542 -9.922 40.561 1.00 93.31 101 ALA A O 1
ATOM 831 N N . GLU A 1 102 ? -6.502 -8.881 40.334 1.00 90.81 102 GLU A N 1
ATOM 832 C CA . GLU A 1 102 ? -6.385 -8.012 41.500 1.00 90.81 102 GLU A CA 1
ATOM 833 C C . GLU A 1 102 ? -7.779 -7.697 42.079 1.00 90.81 102 GLU A C 1
ATOM 835 O O . GLU A 1 102 ? -8.788 -7.944 41.408 1.00 90.81 102 GLU A O 1
ATOM 840 N N . PRO A 1 103 ? -7.876 -7.114 43.293 1.00 93.88 103 PRO A N 1
ATOM 841 C CA . PRO A 1 103 ? -9.148 -6.624 43.819 1.00 93.88 103 PRO A CA 1
ATOM 842 C C . PRO A 1 103 ? -9.840 -5.668 42.840 1.00 93.88 103 PRO A C 1
ATOM 844 O O . PRO A 1 103 ? -9.197 -4.788 42.262 1.00 93.88 103 PRO A O 1
ATOM 847 N N . TYR A 1 104 ? -11.155 -5.820 42.679 1.00 92.69 104 TYR A N 1
ATOM 848 C CA . TYR A 1 104 ? -11.924 -5.086 41.677 1.00 92.69 104 TYR A CA 1
ATOM 849 C C . TYR A 1 104 ? -11.912 -3.565 41.918 1.00 92.69 104 TYR A C 1
ATOM 851 O O . TYR A 1 104 ? -12.374 -3.053 42.938 1.00 92.69 104 TYR A O 1
ATOM 859 N N . LYS A 1 105 ? -11.409 -2.826 40.925 1.00 91.38 105 LYS A N 1
ATOM 860 C CA . LYS A 1 105 ? -11.276 -1.360 40.872 1.00 91.38 105 LYS A CA 1
ATOM 861 C C . LYS A 1 105 ? -11.984 -0.785 39.637 1.00 91.38 105 LYS A C 1
ATOM 863 O O . LYS A 1 105 ? -11.507 0.168 39.024 1.00 91.38 105 LYS A O 1
ATOM 868 N N . LYS A 1 106 ? -13.141 -1.342 39.251 1.00 90.50 106 LYS A N 1
ATOM 869 C CA . LYS A 1 106 ? -13.910 -0.930 38.052 1.00 90.50 106 LYS A CA 1
ATOM 870 C C . LYS A 1 106 ? -13.137 -1.202 36.753 1.00 90.50 106 LYS A C 1
ATOM 872 O O . LYS A 1 106 ? -12.402 -2.179 36.668 1.00 90.50 106 LYS A O 1
ATOM 877 N N . LYS A 1 107 ? -13.289 -0.360 35.724 1.00 89.88 107 LYS A N 1
ATOM 878 C CA . LYS A 1 107 ? -12.751 -0.586 34.367 1.00 89.88 107 LYS A CA 1
ATOM 879 C C . LYS A 1 107 ? -11.221 -0.684 34.261 1.00 89.88 107 LYS A C 1
ATOM 881 O O . LYS A 1 107 ? -10.710 -1.104 33.227 1.00 89.88 107 LYS A O 1
ATOM 886 N N . THR A 1 108 ? -10.491 -0.269 35.298 1.00 90.94 108 THR A N 1
ATOM 887 C CA . THR A 1 108 ? -9.024 -0.351 35.361 1.00 90.94 108 THR A CA 1
ATOM 888 C C . THR A 1 108 ? -8.519 -1.656 35.971 1.00 90.94 108 THR A C 1
ATOM 890 O O . THR A 1 108 ? -7.317 -1.874 35.948 1.00 90.94 108 THR A O 1
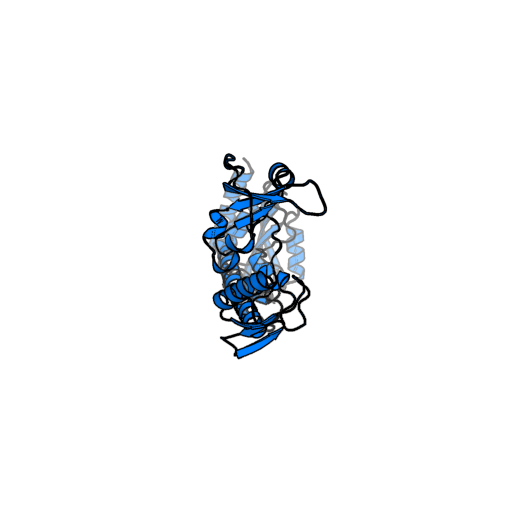ATOM 893 N N . THR A 1 109 ? -9.405 -2.509 36.498 1.00 93.62 109 THR A N 1
ATOM 894 C CA . THR A 1 109 ? -9.035 -3.836 37.023 1.00 93.62 109 THR A CA 1
ATOM 895 C C . THR A 1 109 ? -8.408 -4.676 35.917 1.00 93.62 109 THR A C 1
ATOM 897 O O . THR A 1 109 ? -8.849 -4.609 34.768 1.00 93.62 109 THR A O 1
ATOM 900 N N . LYS A 1 110 ? -7.409 -5.483 36.256 1.00 93.44 110 LYS A N 1
ATOM 901 C CA . LYS A 1 110 ? -6.814 -6.477 35.356 1.00 93.44 110 LYS A CA 1
ATOM 902 C C . LYS A 1 110 ? -7.554 -7.814 35.388 1.00 93.44 110 LYS A C 1
ATOM 904 O O . LYS A 1 110 ? -8.033 -8.248 36.435 1.00 93.44 110 LYS A O 1
ATOM 909 N N . CYS A 1 111 ? -7.611 -8.492 34.245 1.00 92.38 111 CYS A N 1
ATOM 910 C CA . CYS A 1 111 ? -8.172 -9.840 34.125 1.00 92.38 111 CYS A CA 1
ATOM 911 C C . CYS A 1 111 ? -7.048 -10.877 34.121 1.00 92.38 111 CYS A C 1
ATOM 913 O O . CYS A 1 111 ? -6.020 -10.652 33.486 1.00 92.38 111 CYS A O 1
ATOM 915 N N . SER A 1 112 ? -7.276 -12.024 34.751 1.00 93.88 112 SER A N 1
ATOM 916 C CA . SER A 1 112 ? -6.470 -13.231 34.579 1.00 93.88 112 SER A CA 1
ATOM 917 C C . SER A 1 112 ? -7.118 -14.104 33.505 1.00 93.88 112 SER A C 1
ATOM 919 O O . SER A 1 112 ? -8.293 -14.466 33.625 1.00 93.88 112 SER A O 1
ATOM 921 N N . VAL A 1 113 ? -6.386 -14.406 32.430 1.00 93.75 113 VAL A N 1
ATOM 922 C CA . VAL A 1 113 ? -6.903 -15.157 31.275 1.00 93.75 113 VAL A CA 1
ATOM 923 C C . VAL A 1 113 ? -5.911 -16.217 30.797 1.00 93.75 113 VAL A C 1
ATOM 925 O O . VAL A 1 113 ? -4.698 -16.026 30.876 1.00 93.75 113 VAL A O 1
ATOM 928 N N . THR A 1 114 ? -6.431 -17.326 30.275 1.00 92.94 114 THR A N 1
ATOM 929 C CA . THR A 1 114 ? -5.645 -18.405 29.658 1.00 92.94 114 THR A CA 1
ATOM 930 C C . THR A 1 114 ? -5.941 -18.485 28.166 1.00 92.94 114 THR A C 1
ATOM 932 O O . THR A 1 114 ? -7.093 -18.413 27.757 1.00 92.94 114 THR A O 1
ATOM 935 N N . CYS A 1 115 ? -4.917 -18.657 27.333 1.00 92.94 115 CYS A N 1
ATOM 936 C CA . CYS A 1 115 ? -5.073 -18.854 25.890 1.00 92.94 115 CYS A CA 1
ATOM 937 C C . CYS A 1 115 ? -5.236 -20.336 25.623 1.00 92.94 115 CYS A C 1
ATOM 939 O O . CYS A 1 115 ? -4.330 -21.106 25.932 1.00 92.94 115 CYS A O 1
ATOM 941 N N . ASN A 1 116 ? -6.335 -20.730 24.986 1.00 92.25 116 ASN A N 1
ATOM 942 C CA . ASN A 1 116 ? -6.623 -22.142 24.754 1.00 92.25 116 ASN A CA 1
ATOM 943 C C . ASN A 1 116 ? -5.686 -22.747 23.692 1.00 92.25 116 ASN A C 1
ATOM 945 O O . ASN A 1 116 ? -5.431 -23.945 23.707 1.00 92.25 116 ASN A O 1
ATOM 949 N N . LYS A 1 117 ? -5.119 -21.920 22.799 1.00 91.62 117 LYS A N 1
ATOM 950 C CA . LYS A 1 117 ? -4.156 -22.355 21.772 1.00 91.62 117 LYS A CA 1
ATOM 951 C C . LYS A 1 117 ? -2.761 -22.638 22.335 1.00 91.62 117 LYS A C 1
ATOM 953 O O . LYS A 1 117 ? -2.130 -23.616 21.954 1.00 91.62 117 LYS A O 1
ATOM 958 N N . HIS A 1 118 ? -2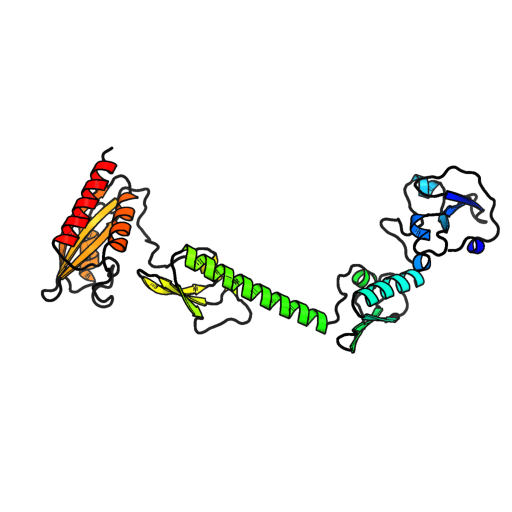.254 -21.757 23.197 1.00 90.00 118 HIS A N 1
ATOM 959 C CA . HIS A 1 118 ? -0.877 -21.832 23.713 1.00 90.00 118 HIS A CA 1
ATOM 960 C C . HIS A 1 118 ? -0.793 -22.288 25.167 1.00 90.00 118 HIS A C 1
ATOM 962 O O . HIS A 1 118 ? 0.304 -22.348 25.712 1.00 90.00 118 HIS A O 1
ATOM 968 N N . ASN A 1 119 ? -1.940 -22.553 25.796 1.00 90.19 119 ASN A N 1
ATOM 969 C CA . ASN A 1 119 ? -2.082 -22.870 27.215 1.00 90.19 119 ASN A CA 1
ATOM 970 C C . ASN A 1 119 ? -1.306 -21.905 28.132 1.00 90.19 119 ASN A C 1
ATOM 972 O O . ASN A 1 119 ? -0.711 -22.297 29.133 1.00 90.19 119 ASN A O 1
ATOM 976 N N . LEU A 1 120 ? -1.258 -20.630 27.740 1.00 91.31 120 LEU A N 1
ATOM 977 C CA . LEU A 1 120 ? -0.510 -19.591 28.436 1.00 91.31 120 LEU A CA 1
ATOM 978 C C . LEU A 1 120 ? -1.467 -18.804 29.320 1.00 91.31 120 LEU A C 1
ATOM 980 O O . LEU A 1 120 ? -2.435 -18.250 28.804 1.00 91.31 120 LEU A O 1
ATOM 984 N N . LEU A 1 121 ? -1.165 -18.735 30.613 1.00 91.19 121 LEU A N 1
ATOM 985 C CA . LEU A 1 121 ? -1.825 -17.865 31.583 1.00 91.19 121 LEU A CA 1
ATOM 986 C C . LEU A 1 121 ? -1.135 -16.494 31.593 1.00 91.19 121 LEU A C 1
ATOM 988 O O . LEU A 1 121 ? 0.091 -16.42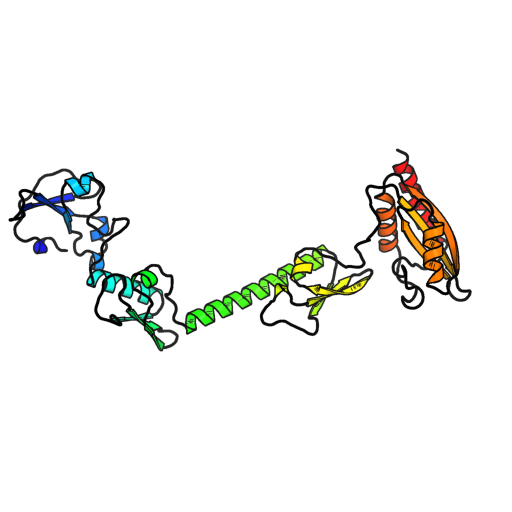8 31.691 1.00 91.19 121 LEU A O 1
ATOM 992 N N . TRP A 1 122 ? -1.897 -15.403 31.509 1.00 90.50 122 TRP A N 1
ATOM 993 C CA . TRP A 1 122 ? -1.360 -14.051 31.692 1.00 90.50 122 TRP A CA 1
ATOM 994 C C . TRP A 1 122 ? -2.397 -13.075 32.251 1.00 90.50 122 TRP A C 1
ATOM 996 O O . TRP A 1 122 ? -3.606 -13.316 32.237 1.00 90.50 122 TRP A O 1
ATOM 1006 N N . GLU A 1 123 ? -1.891 -11.937 32.717 1.00 91.25 123 GLU A N 1
ATOM 1007 C CA . GLU A 1 123 ? -2.691 -10.809 33.178 1.00 91.25 123 GLU A CA 1
ATOM 1008 C C . GLU A 1 123 ? -2.857 -9.772 32.063 1.00 91.25 123 GLU A C 1
ATOM 1010 O O . GLU A 1 123 ? -1.889 -9.365 31.413 1.00 91.25 123 GLU A O 1
ATOM 1015 N N . THR A 1 124 ? -4.086 -9.313 31.840 1.00 84.25 124 THR A N 1
ATOM 1016 C CA . THR A 1 124 ? -4.377 -8.254 30.865 1.00 84.25 124 THR A CA 1
ATOM 1017 C C . THR A 1 124 ? -3.962 -6.870 31.387 1.00 84.25 124 THR A C 1
ATOM 1019 O O . THR A 1 124 ? -3.631 -6.694 32.559 1.00 84.25 124 THR A O 1
ATOM 1022 N N . ALA A 1 125 ? -3.979 -5.849 30.519 1.00 82.06 125 ALA A N 1
ATOM 1023 C CA . ALA A 1 125 ? -3.638 -4.477 30.910 1.00 82.06 125 ALA A CA 1
ATOM 1024 C C . ALA A 1 125 ? -4.715 -3.821 31.795 1.00 82.06 125 ALA A C 1
ATOM 1026 O O . ALA A 1 125 ? -4.401 -3.343 32.879 1.00 82.06 125 ALA A O 1
ATOM 1027 N N . THR A 1 126 ? -5.963 -3.785 31.321 1.00 91.38 126 THR A N 1
ATOM 1028 C CA . THR A 1 126 ? -7.171 -3.347 32.045 1.00 91.38 126 THR A CA 1
ATOM 1029 C C . THR A 1 126 ? -8.404 -3.958 31.371 1.00 91.38 126 THR A C 1
ATOM 1031 O O . THR A 1 126 ? -8.351 -4.253 30.172 1.00 91.38 126 THR A O 1
ATOM 1034 N N . ILE A 1 127 ? -9.531 -4.084 32.086 1.00 91.44 127 ILE A N 1
ATOM 1035 C CA . ILE A 1 127 ? -10.831 -4.465 31.500 1.00 91.44 127 ILE A CA 1
ATOM 1036 C C . ILE A 1 127 ? -11.164 -3.567 30.301 1.00 91.44 127 ILE A C 1
ATOM 1038 O O . ILE A 1 127 ? -11.524 -4.069 29.242 1.00 91.44 127 ILE A O 1
ATOM 1042 N N . ASP A 1 128 ? -11.003 -2.247 30.436 1.00 90.00 128 ASP A N 1
ATOM 1043 C CA . ASP A 1 128 ? -11.290 -1.289 29.359 1.00 90.00 128 ASP A CA 1
ATOM 1044 C C . ASP A 1 128 ? -10.465 -1.573 28.091 1.00 90.00 128 ASP A C 1
ATOM 1046 O O . ASP A 1 128 ? -11.007 -1.628 26.989 1.00 90.00 128 ASP A O 1
ATOM 1050 N N . SER A 1 129 ? -9.161 -1.825 28.236 1.00 88.00 129 SER A N 1
ATOM 1051 C CA . SER A 1 129 ? -8.285 -2.133 27.095 1.00 88.00 129 SER A CA 1
ATOM 1052 C C . SER A 1 129 ? -8.618 -3.482 26.458 1.00 88.00 129 SER A C 1
ATOM 1054 O O . SER A 1 129 ? -8.512 -3.633 25.239 1.00 88.00 129 SER A O 1
ATOM 1056 N N . PHE A 1 130 ? -9.019 -4.450 27.285 1.00 89.00 130 PHE A N 1
ATOM 1057 C CA . PHE A 1 130 ? -9.393 -5.791 26.856 1.00 89.00 130 PHE A CA 1
ATOM 1058 C C . PHE A 1 130 ? -10.705 -5.781 26.059 1.00 89.00 130 PHE A C 1
ATOM 1060 O O . PHE A 1 130 ? -10.747 -6.285 24.939 1.00 89.00 130 PHE A O 1
ATOM 1067 N N . LEU A 1 131 ? -11.747 -5.123 26.580 1.00 88.62 131 LEU A N 1
ATOM 1068 C CA . LEU A 1 131 ? -13.051 -5.015 25.915 1.00 88.62 131 LEU A CA 1
ATOM 1069 C C . LEU A 1 131 ? -12.998 -4.169 24.639 1.00 88.62 131 LEU A C 1
ATOM 1071 O O . LEU A 1 131 ? -13.668 -4.492 23.663 1.00 88.62 131 LEU A O 1
ATOM 1075 N N . ASN A 1 132 ? -12.150 -3.138 24.599 1.00 84.94 132 ASN A N 1
ATOM 1076 C CA . ASN A 1 132 ? -11.908 -2.344 23.390 1.00 84.94 132 ASN A CA 1
ATOM 1077 C C . ASN A 1 132 ? -11.049 -3.073 22.335 1.00 84.94 132 ASN A C 1
ATOM 1079 O O . ASN A 1 132 ? -10.571 -2.440 21.393 1.00 84.94 132 ASN A O 1
ATOM 1083 N N . LYS A 1 133 ? -10.812 -4.383 22.496 1.00 76.12 133 LYS A N 1
ATOM 1084 C CA . LYS A 1 133 ? -10.066 -5.253 21.572 1.00 76.12 133 LYS A CA 1
ATOM 1085 C C . LYS A 1 133 ? -8.644 -4.764 21.242 1.00 76.12 133 LYS A C 1
ATOM 1087 O O . LYS A 1 133 ? -8.080 -5.142 20.222 1.00 76.12 133 LYS A O 1
ATOM 1092 N N . LYS A 1 134 ? -8.028 -3.947 22.111 1.00 66.75 134 LYS A N 1
ATOM 1093 C CA . LYS A 1 134 ? -6.652 -3.450 21.905 1.00 66.75 134 LYS A CA 1
ATOM 1094 C C . LYS A 1 134 ? -5.604 -4.528 22.178 1.00 66.75 134 LYS A C 1
ATOM 1096 O O . LYS A 1 134 ? -4.553 -4.527 21.547 1.00 66.75 134 LYS A O 1
ATOM 1101 N N . ILE A 1 135 ? -5.871 -5.415 23.140 1.00 65.75 135 ILE A N 1
ATOM 1102 C CA . ILE A 1 135 ? -4.952 -6.476 23.577 1.00 65.75 135 ILE A CA 1
ATOM 1103 C C . ILE A 1 135 ? -5.774 -7.715 23.956 1.00 65.75 135 ILE A C 1
ATOM 1105 O O . ILE A 1 135 ? -6.031 -7.960 25.133 1.00 65.75 135 ILE A O 1
ATOM 1109 N N . THR A 1 136 ? -6.231 -8.473 22.960 1.00 71.62 136 THR A N 1
ATOM 1110 C CA . THR A 1 136 ? -6.947 -9.749 23.178 1.00 71.62 136 THR A CA 1
ATOM 1111 C C . THR A 1 136 ? -6.065 -10.967 22.938 1.00 71.62 136 THR A C 1
ATOM 1113 O O . THR A 1 136 ? -6.335 -12.035 23.469 1.00 71.62 136 THR A O 1
ATOM 1116 N N . ASN A 1 137 ? -4.969 -10.821 22.196 1.00 83.19 137 ASN A N 1
ATOM 1117 C CA . ASN A 1 137 ? -4.065 -11.932 21.929 1.00 83.19 137 ASN A CA 1
ATOM 1118 C C . ASN A 1 137 ? -3.090 -12.154 23.085 1.00 83.19 137 ASN A C 1
ATOM 1120 O O . ASN A 1 137 ? -2.522 -11.204 23.628 1.00 83.19 137 ASN A O 1
ATOM 1124 N N . CYS A 1 138 ? -2.822 -13.422 23.397 1.00 86.44 138 CYS A N 1
ATOM 1125 C CA . CYS A 1 138 ? -1.682 -13.759 24.239 1.00 86.44 138 CYS A CA 1
ATOM 1126 C C . CYS A 1 138 ? -0.365 -13.363 23.538 1.00 86.44 138 CYS A C 1
ATOM 1128 O O . CYS A 1 138 ? -0.333 -13.248 22.304 1.00 86.44 138 CYS A O 1
ATOM 1130 N N . PRO A 1 139 ? 0.746 -13.205 24.280 1.00 83.94 139 PRO A N 1
ATOM 1131 C CA . PRO A 1 139 ? 2.047 -12.860 23.699 1.00 83.94 139 PRO A CA 1
ATOM 1132 C C . PRO A 1 139 ? 2.486 -13.763 22.533 1.00 83.94 139 PRO A C 1
ATOM 1134 O O . PRO A 1 139 ? 3.072 -13.278 21.564 1.00 83.94 139 PRO A O 1
ATOM 1137 N N . SER A 1 140 ? 2.172 -15.061 22.595 1.00 86.31 140 SER A N 1
ATOM 1138 C CA . SER A 1 140 ? 2.490 -16.026 21.535 1.00 86.31 140 SER A CA 1
ATOM 1139 C C . SER A 1 140 ? 1.620 -15.825 20.289 1.00 86.31 140 SER A C 1
ATOM 1141 O O . SER A 1 140 ? 2.168 -15.654 19.202 1.00 86.31 140 SER A O 1
ATOM 1143 N N . CYS A 1 141 ? 0.290 -15.740 20.435 1.00 87.31 141 CYS A N 1
ATOM 1144 C CA . CYS A 1 141 ? -0.634 -15.410 19.339 1.00 87.31 141 CYS A CA 1
ATOM 1145 C C . CYS A 1 141 ? -0.262 -14.083 18.668 1.00 87.31 141 CYS A C 1
ATOM 1147 O O . CYS A 1 141 ? -0.287 -13.970 17.444 1.00 87.31 141 CYS A O 1
ATOM 1149 N N . HIS A 1 142 ? 0.110 -13.074 19.461 1.00 85.56 142 HIS A N 1
ATOM 1150 C CA . HIS A 1 142 ? 0.535 -11.784 18.933 1.00 85.56 142 HIS A CA 1
ATOM 1151 C C . HIS A 1 142 ? 1.805 -11.917 18.083 1.00 85.56 142 HIS A C 1
ATOM 1153 O O . HIS A 1 142 ? 1.839 -11.436 16.952 1.00 85.56 142 HIS A O 1
ATOM 1159 N N . ARG A 1 143 ? 2.829 -12.624 18.580 1.00 83.50 143 ARG A N 1
ATOM 1160 C CA . ARG A 1 143 ? 4.078 -12.855 17.839 1.00 83.50 143 ARG A CA 1
ATOM 1161 C C . ARG A 1 143 ? 3.849 -13.629 16.540 1.00 83.50 143 ARG A C 1
ATOM 1163 O O . ARG A 1 143 ? 4.465 -13.305 15.528 1.00 83.50 143 ARG A O 1
ATOM 1170 N N . GLU A 1 144 ? 2.966 -14.623 16.554 1.00 84.62 144 GLU A N 1
ATOM 1171 C CA . GLU A 1 144 ? 2.576 -15.371 15.353 1.00 84.62 144 GLU A CA 1
ATOM 1172 C C . GLU A 1 144 ? 1.881 -14.474 14.327 1.00 84.62 144 GLU A C 1
ATOM 1174 O O . GLU A 1 144 ? 2.250 -14.486 13.155 1.00 84.62 144 GLU A O 1
ATOM 1179 N N . SER A 1 145 ? 0.924 -13.653 14.768 1.00 80.19 145 SER A N 1
ATOM 1180 C CA . SER A 1 145 ? 0.236 -12.688 13.907 1.00 80.19 145 SER A CA 1
ATOM 1181 C C . SER A 1 145 ? 1.231 -11.716 13.260 1.00 80.19 145 SER A C 1
ATOM 1183 O O . SER A 1 145 ? 1.260 -11.604 12.034 1.00 80.19 145 SER A O 1
ATOM 1185 N N . VAL A 1 146 ? 2.130 -11.106 14.041 1.00 77.38 146 VAL A N 1
ATOM 1186 C CA . VAL A 1 146 ? 3.190 -10.215 13.527 1.00 77.38 146 VAL A CA 1
ATOM 1187 C C . VAL A 1 146 ? 4.125 -10.947 12.548 1.00 77.38 146 VAL A C 1
ATOM 1189 O O . VAL A 1 146 ? 4.484 -10.419 11.492 1.00 77.38 146 VAL A O 1
ATOM 1192 N N . GLY A 1 147 ? 4.500 -12.191 12.855 1.00 69.69 147 GLY A N 1
ATOM 1193 C CA . GLY A 1 147 ? 5.330 -13.021 11.982 1.00 69.69 147 GLY A CA 1
ATOM 1194 C C . GLY A 1 147 ? 4.651 -13.404 10.661 1.00 69.69 147 GLY A C 1
ATOM 1195 O O . GLY A 1 147 ? 5.331 -13.551 9.647 1.00 69.69 147 GLY A O 1
ATOM 1196 N N . ASN A 1 148 ? 3.330 -13.562 10.644 1.00 68.19 148 ASN A N 1
ATOM 1197 C CA . ASN A 1 148 ? 2.573 -13.863 9.428 1.00 68.19 148 ASN A CA 1
ATOM 1198 C C . ASN A 1 148 ? 2.373 -12.614 8.563 1.00 68.19 148 ASN A C 1
ATOM 1200 O O . ASN A 1 148 ? 2.584 -12.684 7.353 1.00 68.19 148 ASN A O 1
ATOM 1204 N N . HIS A 1 149 ? 2.059 -11.468 9.176 1.00 63.91 149 HIS A N 1
ATOM 1205 C CA . HIS A 1 149 ? 1.960 -10.189 8.465 1.00 63.91 149 HIS A CA 1
ATOM 1206 C C . HIS A 1 149 ? 3.273 -9.832 7.760 1.00 63.91 149 HIS A C 1
ATOM 1208 O O . HIS A 1 149 ? 3.265 -9.555 6.565 1.00 63.91 149 HIS A O 1
ATOM 1214 N N . SER A 1 150 ? 4.413 -9.965 8.448 1.00 66.62 150 SER A N 1
ATOM 1215 C CA . SER A 1 150 ? 5.716 -9.665 7.836 1.00 66.62 150 SER A CA 1
ATOM 1216 C C . SER A 1 150 ? 6.046 -10.550 6.623 1.00 66.62 150 SER A C 1
ATOM 1218 O O . SER A 1 150 ? 6.640 -10.066 5.662 1.00 66.62 150 SER A O 1
ATOM 1220 N N . ARG A 1 151 ? 5.626 -11.826 6.608 1.00 65.06 151 ARG A N 1
ATOM 1221 C CA . ARG A 1 151 ? 5.799 -12.720 5.444 1.00 65.06 151 ARG A CA 1
ATOM 1222 C C . ARG A 1 151 ? 4.920 -12.323 4.260 1.00 65.06 151 ARG A C 1
ATOM 1224 O O . ARG A 1 151 ? 5.406 -12.321 3.130 1.00 65.06 151 ARG A O 1
ATOM 1231 N N . ALA A 1 152 ? 3.657 -11.983 4.515 1.00 61.72 152 ALA A N 1
ATOM 1232 C CA . ALA A 1 152 ? 2.739 -11.513 3.479 1.00 61.72 152 ALA A CA 1
ATOM 1233 C C . ALA A 1 152 ? 3.232 -10.198 2.847 1.00 61.72 152 ALA A C 1
ATOM 1235 O O . ALA A 1 152 ? 3.233 -10.065 1.624 1.00 61.72 152 ALA A O 1
ATOM 1236 N N . ASP A 1 153 ? 3.741 -9.274 3.667 1.00 72.94 153 ASP A N 1
ATOM 1237 C CA . ASP A 1 153 ? 4.307 -8.005 3.202 1.00 72.94 153 ASP A CA 1
ATOM 1238 C C . ASP A 1 153 ? 5.551 -8.209 2.324 1.00 72.94 153 ASP A C 1
ATOM 1240 O O . ASP A 1 153 ? 5.705 -7.536 1.304 1.00 72.94 153 ASP A O 1
ATOM 1244 N N . ILE A 1 154 ? 6.427 -9.161 2.673 1.00 74.62 154 ILE A N 1
ATOM 1245 C CA . ILE A 1 154 ? 7.589 -9.516 1.843 1.00 74.62 154 ILE A CA 1
ATOM 1246 C C . ILE A 1 154 ? 7.142 -10.048 0.481 1.00 74.62 154 ILE A C 1
ATOM 1248 O O . ILE A 1 154 ? 7.666 -9.604 -0.539 1.00 74.62 154 ILE A O 1
ATOM 1252 N N . HIS A 1 155 ? 6.189 -10.985 0.459 1.00 75.81 155 HIS A N 1
ATOM 1253 C CA . HIS A 1 155 ? 5.712 -11.590 -0.784 1.00 75.81 155 HIS A CA 1
ATOM 1254 C C . HIS A 1 155 ? 5.139 -10.534 -1.731 1.00 75.81 155 HIS A C 1
ATOM 1256 O O . HIS A 1 155 ? 5.608 -10.403 -2.861 1.00 75.81 155 HIS A O 1
ATOM 1262 N N . LYS A 1 156 ? 4.230 -9.699 -1.218 1.00 82.38 156 LYS A N 1
ATOM 1263 C CA . LYS A 1 156 ? 3.655 -8.576 -1.960 1.00 82.38 156 LYS A CA 1
ATOM 1264 C C . LYS A 1 156 ? 4.733 -7.649 -2.527 1.00 82.38 156 LYS A C 1
ATOM 1266 O O . LYS A 1 156 ? 4.659 -7.222 -3.674 1.00 82.38 156 LYS A O 1
ATOM 1271 N N . LYS A 1 157 ? 5.772 -7.354 -1.742 1.00 81.50 157 LYS A N 1
ATOM 1272 C CA . LYS A 1 157 ? 6.852 -6.465 -2.180 1.00 81.50 157 LYS A CA 1
ATOM 1273 C C . LYS A 1 157 ? 7.696 -7.067 -3.300 1.00 81.50 157 LYS A C 1
ATOM 1275 O O . LYS A 1 157 ? 8.126 -6.345 -4.193 1.00 81.50 157 LYS A O 1
ATOM 1280 N N . VAL A 1 158 ? 7.923 -8.379 -3.276 1.00 82.69 158 VAL A N 1
ATOM 1281 C CA . VAL A 1 158 ? 8.601 -9.082 -4.374 1.00 82.69 158 VAL A CA 1
ATOM 1282 C C . VAL A 1 158 ? 7.761 -9.022 -5.651 1.00 82.69 158 VAL A C 1
ATOM 1284 O O . VAL A 1 158 ? 8.310 -8.724 -6.709 1.00 82.69 158 VAL A O 1
ATOM 1287 N N . GLU A 1 159 ? 6.444 -9.225 -5.563 1.00 86.69 159 GLU A N 1
ATOM 1288 C CA . GLU A 1 159 ? 5.538 -9.090 -6.714 1.00 86.69 159 GLU A CA 1
ATOM 1289 C C . GLU A 1 159 ? 5.570 -7.676 -7.315 1.00 86.69 159 GLU A C 1
ATOM 1291 O O . GLU A 1 159 ? 5.660 -7.523 -8.535 1.00 86.69 159 GLU A O 1
ATOM 1296 N N . GLU A 1 160 ? 5.559 -6.639 -6.471 1.00 89.56 160 GLU A N 1
ATOM 1297 C CA . GLU A 1 160 ? 5.678 -5.241 -6.905 1.00 89.56 160 GLU A CA 1
ATOM 1298 C C . GLU A 1 160 ? 6.991 -4.981 -7.653 1.00 89.56 160 GLU A C 1
ATOM 1300 O O . GLU A 1 160 ? 6.985 -4.327 -8.697 1.00 89.56 160 GLU A O 1
ATOM 1305 N N . VAL A 1 161 ? 8.112 -5.520 -7.161 1.00 89.19 161 VAL A N 1
ATOM 1306 C CA . VAL A 1 161 ? 9.406 -5.394 -7.846 1.00 89.19 161 VAL A CA 1
ATOM 1307 C C . VAL A 1 161 ? 9.380 -6.098 -9.202 1.00 89.19 161 VAL A C 1
ATOM 1309 O O . VAL A 1 161 ? 9.791 -5.498 -10.190 1.00 89.19 161 VAL A O 1
ATOM 1312 N N . VAL A 1 162 ? 8.880 -7.338 -9.265 1.00 88.25 162 VAL A N 1
ATOM 1313 C CA . VAL A 1 162 ? 8.786 -8.115 -10.515 1.00 88.25 162 VAL A CA 1
ATOM 1314 C C . VAL A 1 162 ? 7.948 -7.380 -11.555 1.00 88.25 162 VAL A C 1
ATOM 1316 O O . VAL A 1 162 ? 8.295 -7.362 -12.736 1.00 88.25 162 VAL A O 1
ATOM 1319 N N . LYS A 1 163 ? 6.846 -6.762 -11.127 1.00 89.38 163 LYS A N 1
ATOM 1320 C CA . LYS A 1 163 ? 6.019 -5.937 -12.004 1.00 89.38 163 LYS A CA 1
ATOM 1321 C C . LYS A 1 163 ? 6.792 -4.715 -12.503 1.00 89.38 163 LYS A C 1
ATOM 1323 O O . LYS A 1 163 ? 6.877 -4.506 -13.708 1.00 89.38 163 LYS A O 1
ATOM 1328 N N . ALA A 1 164 ? 7.405 -3.955 -11.596 1.00 87.88 164 ALA A N 1
ATOM 1329 C CA . ALA A 1 164 ? 8.124 -2.735 -11.949 1.00 87.88 164 ALA A CA 1
ATOM 1330 C C . ALA A 1 164 ? 9.298 -2.992 -12.910 1.00 87.88 164 ALA A C 1
ATOM 1332 O O . ALA A 1 164 ? 9.517 -2.211 -13.833 1.00 87.88 164 ALA A O 1
ATOM 1333 N N . THR A 1 165 ? 10.050 -4.085 -12.739 1.00 86.44 165 THR A N 1
ATOM 1334 C CA . THR A 1 165 ? 11.146 -4.416 -13.663 1.00 86.44 165 THR A CA 1
ATOM 1335 C C . THR A 1 165 ? 10.647 -4.834 -15.037 1.00 86.44 165 THR A C 1
ATOM 1337 O O . THR A 1 165 ? 11.229 -4.401 -16.028 1.00 86.44 165 THR A O 1
ATOM 1340 N N . LYS A 1 166 ? 9.540 -5.585 -15.118 1.00 84.88 166 LYS A N 1
ATOM 1341 C CA . LYS A 1 166 ? 8.893 -5.908 -16.400 1.00 84.88 166 LYS A CA 1
ATOM 1342 C C . LYS A 1 166 ? 8.432 -4.652 -17.136 1.00 84.88 166 LYS A C 1
ATOM 1344 O O . LYS A 1 166 ? 8.725 -4.515 -18.319 1.00 84.88 166 LYS A O 1
ATOM 1349 N N . ASP A 1 167 ? 7.790 -3.718 -16.434 1.00 82.94 167 ASP A N 1
ATOM 1350 C CA . ASP A 1 167 ? 7.318 -2.454 -17.018 1.00 82.94 167 ASP A CA 1
ATOM 1351 C C . ASP A 1 167 ? 8.477 -1.599 -17.573 1.00 82.94 167 ASP A C 1
ATOM 1353 O O . ASP A 1 167 ? 8.303 -0.851 -18.533 1.00 82.94 167 ASP A O 1
ATOM 1357 N N . MET A 1 168 ? 9.680 -1.731 -17.001 1.00 81.19 168 MET A N 1
ATOM 1358 C CA . MET A 1 168 ? 10.895 -1.049 -17.461 1.00 81.19 168 MET A CA 1
ATOM 1359 C C . MET A 1 168 ? 11.754 -1.873 -18.442 1.00 81.19 168 MET A C 1
ATOM 1361 O O . MET A 1 168 ? 12.839 -1.424 -18.812 1.00 81.19 168 MET A O 1
ATOM 1365 N N . ASN A 1 169 ? 11.285 -3.049 -18.875 1.00 85.19 169 ASN A N 1
ATOM 1366 C CA . ASN A 1 169 ? 12.012 -3.983 -19.743 1.00 85.19 169 ASN A CA 1
ATOM 1367 C C . ASN A 1 169 ? 13.373 -4.435 -19.169 1.00 85.19 169 ASN A C 1
ATOM 1369 O O . ASN A 1 169 ? 14.398 -4.416 -19.855 1.00 85.19 169 ASN A O 1
ATOM 1373 N N . PHE A 1 170 ? 13.386 -4.808 -17.887 1.00 86.06 170 PHE A N 1
ATOM 1374 C CA . PHE A 1 170 ? 14.552 -5.341 -17.182 1.00 86.06 170 PHE A CA 1
ATOM 1375 C C . PHE A 1 170 ? 14.275 -6.723 -16.594 1.00 86.06 170 PHE A C 1
ATOM 1377 O O . PHE A 1 170 ? 13.186 -6.981 -16.074 1.00 86.06 170 PHE A O 1
ATOM 1384 N N . ASP A 1 171 ? 15.308 -7.562 -16.569 1.00 87.81 171 ASP A N 1
ATOM 1385 C CA . ASP A 1 171 ? 15.260 -8.863 -15.904 1.00 87.81 171 ASP A CA 1
ATOM 1386 C C . ASP A 1 171 ? 15.782 -8.777 -14.471 1.00 87.81 171 ASP A C 1
ATOM 1388 O O . ASP A 1 171 ? 16.690 -8.006 -14.159 1.00 87.81 171 ASP A O 1
ATOM 1392 N N . LEU A 1 172 ? 15.231 -9.604 -13.586 1.00 89.44 172 LEU A N 1
ATOM 1393 C CA . LEU A 1 172 ? 15.738 -9.796 -12.230 1.00 89.44 172 LEU A CA 1
ATOM 1394 C C . LEU A 1 172 ? 16.548 -11.085 -12.183 1.00 89.44 172 LEU A C 1
ATOM 1396 O O . LEU A 1 172 ? 16.004 -12.164 -12.403 1.00 89.44 172 LEU A O 1
ATOM 1400 N N . LEU A 1 173 ? 17.834 -10.975 -11.860 1.00 88.00 173 LEU A N 1
ATOM 1401 C CA . LEU A 1 173 ? 18.738 -12.126 -11.791 1.00 88.00 173 LEU A CA 1
ATOM 1402 C C . LEU A 1 173 ? 18.815 -12.734 -10.389 1.00 88.00 173 LEU A C 1
ATOM 1404 O O . LEU A 1 173 ? 19.173 -13.898 -10.238 1.00 88.00 173 LEU A O 1
ATOM 1408 N N . GLY A 1 174 ? 18.472 -11.963 -9.355 1.00 85.75 174 GLY A N 1
ATOM 1409 C CA . GLY A 1 174 ? 18.419 -12.460 -7.984 1.00 85.75 174 GLY A CA 1
ATOM 1410 C C . GLY A 1 174 ? 18.765 -11.409 -6.939 1.00 85.75 174 GLY A C 1
ATOM 1411 O O . GLY A 1 174 ? 18.677 -10.202 -7.175 1.00 85.75 174 GLY A O 1
ATOM 1412 N N . PHE A 1 175 ? 19.148 -11.885 -5.757 1.00 84.06 175 PHE A N 1
ATOM 1413 C CA . PHE A 1 175 ? 19.575 -11.052 -4.636 1.00 84.06 175 PHE A CA 1
ATOM 1414 C C . PHE A 1 175 ? 21.072 -10.751 -4.710 1.00 84.06 175 PHE A C 1
ATOM 1416 O O . PHE A 1 175 ? 21.862 -11.616 -5.079 1.00 84.06 175 PHE A O 1
ATOM 1423 N N . ALA A 1 176 ? 21.460 -9.541 -4.304 1.00 81.62 176 ALA A N 1
ATOM 1424 C CA . ALA A 1 176 ? 22.860 -9.246 -4.015 1.00 81.62 176 ALA A CA 1
ATOM 1425 C C . ALA A 1 176 ? 23.282 -9.927 -2.694 1.00 81.62 176 ALA A C 1
ATOM 1427 O O . ALA A 1 176 ? 22.434 -10.209 -1.844 1.00 81.62 176 ALA A O 1
ATOM 1428 N N . GLU A 1 177 ? 24.585 -10.150 -2.492 1.00 68.75 177 GLU A N 1
ATOM 1429 C CA . GLU A 1 177 ? 25.149 -10.987 -1.410 1.00 68.75 177 GLU A CA 1
ATOM 1430 C C . GLU A 1 177 ? 24.699 -10.618 0.022 1.00 68.75 177 GLU A C 1
ATOM 1432 O O . GLU A 1 177 ? 24.739 -11.447 0.932 1.00 68.75 177 GLU A O 1
ATOM 1437 N N . HIS A 1 178 ? 24.229 -9.388 0.254 1.00 64.81 178 HIS A N 1
ATOM 1438 C CA . HIS A 1 178 ? 23.828 -8.905 1.576 1.00 64.81 178 HIS A CA 1
ATOM 1439 C C . HIS A 1 178 ? 22.319 -8.652 1.694 1.00 64.81 178 HIS A C 1
ATOM 1441 O O . HIS A 1 178 ? 21.827 -7.537 1.485 1.00 64.81 178 HIS A O 1
ATOM 1447 N N . ILE A 1 179 ? 21.584 -9.683 2.123 1.00 64.75 179 ILE A N 1
ATOM 1448 C CA . ILE A 1 179 ? 20.157 -9.587 2.458 1.00 64.75 179 ILE A CA 1
ATOM 1449 C C . ILE A 1 179 ? 19.996 -9.049 3.887 1.00 64.75 179 ILE A C 1
ATOM 1451 O O . ILE A 1 179 ? 20.402 -9.683 4.864 1.00 64.75 179 ILE A O 1
ATOM 1455 N N . ARG A 1 180 ? 19.361 -7.880 4.033 1.00 61.00 180 ARG A N 1
ATOM 1456 C CA . ARG A 1 180 ? 19.012 -7.323 5.350 1.00 61.00 180 ARG A CA 1
ATOM 1457 C C . ARG A 1 180 ? 17.736 -7.985 5.869 1.00 61.00 180 ARG A C 1
ATOM 1459 O O . ARG A 1 180 ? 16.670 -7.788 5.294 1.00 61.00 180 ARG A O 1
ATOM 1466 N N . LYS A 1 181 ? 17.831 -8.727 6.979 1.00 57.50 181 LYS A N 1
ATOM 1467 C CA . LYS A 1 181 ? 16.688 -9.426 7.607 1.00 57.50 181 LYS A CA 1
ATOM 1468 C C . LYS A 1 181 ? 15.637 -8.477 8.202 1.00 57.50 181 LYS A C 1
ATOM 1470 O O . LYS A 1 181 ? 14.505 -8.889 8.416 1.00 57.50 181 LYS A O 1
ATOM 1475 N N . ASP A 1 182 ? 16.011 -7.229 8.477 1.00 59.81 182 ASP A N 1
ATOM 1476 C CA . ASP A 1 182 ? 15.206 -6.230 9.187 1.00 59.81 182 ASP A CA 1
ATOM 1477 C C . ASP A 1 182 ? 14.626 -5.131 8.276 1.00 59.81 182 ASP A C 1
ATOM 1479 O O . ASP A 1 182 ? 13.729 -4.402 8.695 1.00 59.81 182 ASP A O 1
ATOM 1483 N N . LYS A 1 183 ? 15.143 -4.967 7.046 1.00 64.62 183 LYS A N 1
ATOM 1484 C CA . LYS A 1 183 ? 14.795 -3.848 6.144 1.00 64.62 183 LYS A CA 1
ATOM 1485 C C . LYS A 1 183 ? 14.683 -4.293 4.688 1.00 64.62 183 LYS A C 1
ATOM 1487 O O . LYS A 1 183 ? 15.586 -4.061 3.880 1.00 64.62 183 LYS A O 1
ATOM 1492 N N . THR A 1 184 ? 13.535 -4.872 4.357 1.00 69.25 184 THR A N 1
ATOM 1493 C CA . THR A 1 184 ? 13.168 -5.357 3.015 1.00 69.25 184 THR A CA 1
ATOM 1494 C C . THR A 1 184 ? 13.366 -4.287 1.935 1.00 69.25 184 THR A C 1
ATOM 1496 O O . THR A 1 184 ? 14.047 -4.538 0.949 1.00 69.25 184 THR A O 1
ATOM 1499 N N . ASP A 1 185 ? 12.941 -3.047 2.176 1.00 74.31 185 ASP A N 1
ATOM 1500 C CA . ASP A 1 185 ? 13.031 -1.904 1.247 1.00 74.31 185 ASP A CA 1
ATOM 1501 C C . ASP A 1 185 ? 14.452 -1.543 0.800 1.00 74.31 185 ASP A C 1
ATOM 1503 O O . ASP A 1 185 ? 14.646 -0.961 -0.273 1.00 74.31 185 ASP A O 1
ATOM 1507 N N . ARG A 1 186 ? 15.447 -1.845 1.641 1.00 79.25 186 ARG A N 1
ATOM 1508 C CA . ARG A 1 186 ? 16.868 -1.583 1.377 1.00 79.25 186 ARG A CA 1
ATOM 1509 C C . ARG A 1 186 ? 17.611 -2.823 0.887 1.00 79.25 186 ARG A C 1
ATOM 1511 O O . ARG A 1 186 ? 18.811 -2.731 0.635 1.00 79.25 186 ARG A O 1
ATOM 1518 N N . THR A 1 187 ? 16.924 -3.958 0.768 1.00 84.50 187 THR A N 1
ATOM 1519 C CA . THR A 1 187 ? 17.488 -5.167 0.167 1.00 84.50 187 THR A CA 1
ATOM 1520 C C . THR A 1 187 ? 17.801 -4.880 -1.291 1.00 84.50 187 THR A C 1
ATOM 1522 O O . THR A 1 187 ? 16.975 -4.311 -2.011 1.00 84.50 187 THR A O 1
ATOM 1525 N N . LYS A 1 188 ? 19.022 -5.225 -1.694 1.00 87.50 188 LYS A N 1
ATOM 1526 C CA . LYS A 1 188 ? 19.507 -5.036 -3.054 1.00 87.50 188 LYS A CA 1
ATOM 1527 C C . LYS A 1 188 ? 19.244 -6.282 -3.894 1.00 87.50 188 LYS A C 1
ATOM 1529 O O . LYS A 1 188 ? 19.454 -7.404 -3.436 1.00 87.50 188 LYS A O 1
ATOM 1534 N N . LEU A 1 189 ? 18.817 -6.051 -5.124 1.00 89.75 189 LEU A N 1
ATOM 1535 C CA . LEU A 1 189 ? 18.614 -7.048 -6.162 1.00 89.75 189 LEU A CA 1
ATOM 1536 C C . LEU A 1 189 ? 19.542 -6.744 -7.335 1.00 89.75 189 LEU A C 1
ATOM 1538 O O . LEU A 1 189 ? 19.902 -5.585 -7.560 1.00 89.75 189 LEU A O 1
ATOM 1542 N N . ILE A 1 190 ? 19.905 -7.789 -8.070 1.00 91.62 190 ILE A N 1
ATOM 1543 C CA . ILE A 1 190 ? 20.649 -7.694 -9.321 1.00 91.62 190 ILE A CA 1
ATOM 1544 C C . ILE A 1 190 ? 19.619 -7.626 -10.448 1.00 91.62 190 ILE A C 1
ATOM 1546 O O . ILE A 1 190 ? 18.887 -8.590 -10.682 1.00 91.62 190 ILE A O 1
ATOM 1550 N N . ALA A 1 191 ? 19.547 -6.479 -11.116 1.00 91.06 191 ALA A N 1
ATOM 1551 C CA . ALA A 1 191 ? 18.726 -6.273 -12.303 1.00 91.06 191 ALA A CA 1
ATOM 1552 C C . ALA A 1 191 ? 19.611 -6.280 -13.557 1.00 91.06 191 ALA A C 1
ATOM 1554 O O . ALA A 1 191 ? 20.785 -5.917 -13.487 1.00 91.06 191 ALA A O 1
ATOM 1555 N N . SER A 1 192 ? 19.056 -6.688 -14.695 1.00 87.81 192 SER A N 1
ATOM 1556 C CA . SER A 1 192 ? 19.736 -6.741 -15.988 1.00 87.81 192 SER A CA 1
ATOM 1557 C C . SER A 1 192 ? 19.024 -5.863 -17.004 1.00 87.81 192 SER A C 1
ATOM 1559 O O . SER A 1 192 ? 17.808 -5.942 -17.177 1.00 87.81 192 SER A O 1
ATOM 1561 N N . CYS A 1 193 ? 19.794 -4.998 -17.658 1.00 84.06 193 CYS A N 1
ATOM 1562 C CA . CYS A 1 193 ? 19.329 -4.127 -18.720 1.00 84.06 193 CYS A CA 1
ATOM 1563 C C . CYS A 1 193 ? 19.752 -4.764 -20.042 1.00 84.06 193 CYS A C 1
ATOM 1565 O O . CYS A 1 193 ? 20.949 -5.013 -20.200 1.00 84.06 193 CYS A O 1
ATOM 1567 N N . PRO A 1 194 ? 18.835 -4.941 -21.009 1.00 73.31 194 PRO A N 1
ATOM 1568 C CA . PRO A 1 194 ? 19.177 -5.493 -22.321 1.00 73.31 194 PRO A CA 1
ATOM 1569 C C . PRO A 1 194 ? 20.308 -4.737 -23.036 1.00 73.31 194 PRO A C 1
ATOM 1571 O O . PRO A 1 194 ? 21.029 -5.320 -23.832 1.00 73.31 194 PRO A O 1
ATOM 1574 N N . ILE A 1 195 ? 20.475 -3.444 -22.727 1.00 69.75 195 ILE A N 1
ATOM 1575 C CA . ILE A 1 195 ? 21.443 -2.546 -23.373 1.00 69.75 195 ILE A CA 1
ATOM 1576 C C . ILE A 1 195 ? 22.740 -2.417 -22.555 1.00 69.75 195 ILE A C 1
ATOM 1578 O O . ILE A 1 195 ? 23.836 -2.424 -23.106 1.00 69.75 195 ILE A O 1
ATOM 1582 N N . HIS A 1 196 ? 22.633 -2.272 -21.229 1.00 74.44 196 HIS A N 1
ATOM 1583 C CA . HIS A 1 196 ? 23.755 -1.860 -20.369 1.00 74.44 196 HIS A CA 1
ATOM 1584 C C . HIS A 1 196 ? 24.262 -2.954 -19.419 1.00 74.44 196 HIS A C 1
ATOM 1586 O O . HIS A 1 196 ? 25.158 -2.688 -18.614 1.00 74.44 196 HIS A O 1
ATOM 1592 N N . GLY A 1 197 ? 23.679 -4.154 -19.474 1.00 77.12 197 GLY A N 1
ATOM 1593 C CA . GLY A 1 197 ? 24.035 -5.270 -18.605 1.00 77.12 197 GLY A CA 1
ATOM 1594 C C . GLY A 1 197 ? 23.523 -5.115 -17.171 1.00 77.12 197 GLY A C 1
ATOM 1595 O O . GLY A 1 197 ? 22.523 -4.442 -16.905 1.00 77.12 197 GLY A O 1
ATOM 1596 N N . THR A 1 198 ? 24.192 -5.786 -16.235 1.00 87.94 198 THR A N 1
ATOM 1597 C CA . THR A 1 198 ? 23.705 -5.968 -14.863 1.00 87.94 198 THR A CA 1
ATOM 1598 C C . THR A 1 198 ? 24.091 -4.835 -13.919 1.00 87.94 198 THR A C 1
ATOM 1600 O O . THR A 1 198 ? 25.211 -4.327 -13.979 1.00 87.94 198 THR A O 1
ATOM 1603 N N . TRP A 1 199 ? 23.213 -4.493 -12.977 1.00 90.50 199 TRP A N 1
ATOM 1604 C CA . TRP A 1 199 ? 23.518 -3.574 -11.877 1.00 90.50 199 TRP A CA 1
ATOM 1605 C C . TRP A 1 199 ? 22.765 -3.944 -10.593 1.00 90.50 199 TRP A C 1
ATOM 1607 O O . TRP A 1 199 ? 21.766 -4.662 -10.616 1.00 90.50 199 TRP A O 1
ATOM 1617 N N . GLU A 1 200 ? 23.227 -3.416 -9.457 1.00 91.94 200 GLU A N 1
ATOM 1618 C CA . GLU A 1 200 ? 22.534 -3.554 -8.173 1.00 91.94 200 GLU A CA 1
ATOM 1619 C C . GLU A 1 200 ? 21.578 -2.383 -7.909 1.00 91.94 200 GLU A C 1
ATOM 1621 O O . GLU A 1 200 ? 21.978 -1.215 -7.947 1.00 91.94 200 GLU A O 1
ATOM 1626 N N . ALA A 1 201 ? 20.334 -2.678 -7.527 1.00 90.50 201 ALA A N 1
ATOM 1627 C CA . ALA A 1 201 ? 19.359 -1.680 -7.085 1.00 90.50 201 ALA A CA 1
ATOM 1628 C C . ALA A 1 201 ? 18.559 -2.160 -5.870 1.00 90.50 201 ALA A C 1
ATOM 1630 O O . ALA A 1 201 ? 18.304 -3.348 -5.703 1.00 90.50 201 ALA A O 1
ATOM 1631 N N . SER A 1 202 ? 18.146 -1.235 -4.997 1.00 90.62 202 SER A N 1
ATOM 1632 C CA . SER A 1 202 ? 17.240 -1.576 -3.896 1.00 90.62 202 SER A CA 1
ATOM 1633 C C . SER A 1 202 ? 15.825 -1.854 -4.405 1.00 90.62 202 SER A C 1
ATOM 1635 O O . SER A 1 202 ? 15.389 -1.238 -5.379 1.00 90.62 202 SER A O 1
ATOM 1637 N N . MET A 1 203 ? 15.071 -2.698 -3.693 1.00 88.56 203 MET A N 1
ATOM 1638 C CA . MET A 1 203 ? 13.648 -2.941 -3.987 1.00 88.56 203 MET A CA 1
ATOM 1639 C C . MET A 1 203 ? 12.852 -1.632 -4.088 1.00 88.56 203 MET A C 1
ATOM 1641 O O . MET A 1 203 ? 12.109 -1.428 -5.039 1.00 88.56 203 MET A O 1
ATOM 1645 N N . SER A 1 204 ? 13.072 -0.704 -3.151 1.00 89.88 204 SER A N 1
ATOM 1646 C CA . SER A 1 204 ? 12.455 0.633 -3.167 1.00 89.88 204 SER A CA 1
ATOM 1647 C C . SER A 1 204 ? 12.775 1.448 -4.424 1.00 89.88 204 SER A C 1
ATOM 1649 O O . SER A 1 204 ? 11.902 2.142 -4.938 1.00 89.88 204 SER A O 1
ATOM 1651 N N . ASN A 1 205 ? 14.007 1.371 -4.936 1.00 90.62 205 ASN A N 1
ATOM 1652 C CA . ASN A 1 205 ? 14.391 2.072 -6.159 1.00 90.62 205 ASN A CA 1
ATOM 1653 C C . ASN A 1 205 ? 13.710 1.454 -7.385 1.00 90.62 205 ASN A C 1
ATOM 1655 O O . ASN A 1 205 ? 13.201 2.200 -8.216 1.00 90.62 205 ASN A O 1
ATOM 1659 N N . LEU A 1 206 ? 13.676 0.120 -7.471 1.00 89.44 206 LEU A N 1
ATOM 1660 C CA . LEU A 1 206 ? 13.038 -0.598 -8.577 1.00 89.44 206 LEU A CA 1
ATOM 1661 C C . LEU A 1 206 ? 11.527 -0.345 -8.611 1.00 89.44 206 LEU A C 1
ATOM 1663 O O . LEU A 1 206 ? 11.011 0.053 -9.649 1.00 89.44 206 LEU A O 1
ATOM 1667 N N . ILE A 1 207 ? 10.842 -0.468 -7.467 1.00 89.62 207 ILE A N 1
ATOM 1668 C CA . ILE A 1 207 ? 9.409 -0.142 -7.338 1.00 89.62 207 ILE A CA 1
ATOM 1669 C C . ILE A 1 207 ? 9.154 1.328 -7.690 1.00 89.62 207 ILE A C 1
ATOM 1671 O O . ILE A 1 207 ? 8.185 1.651 -8.368 1.00 89.62 207 ILE A O 1
ATOM 1675 N N . GLY A 1 208 ? 10.044 2.229 -7.266 1.00 88.00 208 GLY A N 1
ATOM 1676 C CA . GLY A 1 208 ? 9.966 3.655 -7.581 1.00 88.00 208 GLY A CA 1
ATOM 1677 C C . GLY A 1 208 ? 10.288 4.014 -9.036 1.00 88.00 208 GLY A C 1
ATOM 1678 O O . GLY A 1 208 ? 10.426 5.201 -9.329 1.00 88.00 208 GLY A O 1
ATOM 1679 N N . GLY A 1 209 ? 10.473 3.035 -9.928 1.00 84.56 209 GLY A N 1
ATOM 1680 C CA . GLY A 1 209 ? 10.749 3.267 -11.347 1.00 84.56 209 GLY A CA 1
ATOM 1681 C C . GLY A 1 209 ? 12.134 3.853 -11.626 1.00 84.56 209 GLY A C 1
ATOM 1682 O O . GLY A 1 209 ? 12.366 4.439 -12.684 1.00 84.56 209 GLY A O 1
ATOM 1683 N N . ARG A 1 210 ? 13.080 3.746 -10.681 1.00 85.00 210 ARG A N 1
ATOM 1684 C CA . ARG A 1 210 ? 14.472 4.138 -10.929 1.00 85.00 210 ARG A CA 1
ATOM 1685 C C . ARG A 1 210 ? 15.129 3.043 -11.760 1.00 85.00 210 ARG A C 1
ATOM 1687 O O . ARG A 1 210 ? 15.627 2.060 -11.213 1.00 85.00 210 ARG A O 1
ATOM 1694 N N . GLY A 1 211 ? 15.080 3.224 -13.076 1.00 83.38 211 GLY A N 1
ATOM 1695 C CA . GLY A 1 211 ? 15.632 2.277 -14.036 1.00 83.38 211 GLY A CA 1
ATOM 1696 C C . GLY A 1 211 ? 17.160 2.230 -14.069 1.00 83.38 211 GLY A C 1
ATOM 1697 O O . GLY A 1 211 ? 17.842 2.750 -13.182 1.00 83.38 211 GLY A O 1
ATOM 1698 N N . CYS A 1 212 ? 17.701 1.589 -15.105 1.00 85.69 212 CYS A N 1
ATOM 1699 C CA . CYS A 1 212 ? 19.139 1.416 -15.278 1.00 85.69 212 CYS A CA 1
ATOM 1700 C C . CYS A 1 212 ? 19.892 2.764 -15.181 1.00 85.69 212 CYS A C 1
ATOM 1702 O O . CYS A 1 212 ? 19.544 3.713 -15.895 1.00 85.69 212 CYS A O 1
ATOM 1704 N N . PRO A 1 213 ? 20.948 2.868 -14.348 1.00 81.00 213 PRO A N 1
ATOM 1705 C CA . PRO A 1 213 ? 21.696 4.113 -14.165 1.00 81.00 213 PRO A CA 1
ATOM 1706 C C . PRO A 1 213 ? 22.373 4.604 -15.450 1.00 81.00 213 PRO A C 1
ATOM 1708 O O . PRO A 1 213 ? 22.590 5.804 -15.590 1.00 81.00 213 PRO A O 1
ATOM 1711 N N . ASN A 1 214 ? 22.666 3.694 -16.383 1.00 73.44 214 ASN A N 1
ATOM 1712 C CA . ASN A 1 214 ? 23.305 4.010 -17.659 1.00 73.44 214 ASN A CA 1
ATOM 1713 C C . ASN A 1 214 ? 22.291 4.387 -18.755 1.00 73.44 214 ASN A C 1
ATOM 1715 O O . ASN A 1 214 ? 22.633 5.161 -19.639 1.00 73.44 214 ASN A O 1
ATOM 1719 N N . CYS A 1 215 ? 21.029 3.938 -18.664 1.00 72.88 215 CYS A N 1
ATOM 1720 C CA . CYS A 1 215 ? 19.960 4.401 -19.565 1.00 72.88 215 CYS A CA 1
ATOM 1721 C C . CYS A 1 215 ? 19.632 5.884 -19.362 1.00 72.88 215 CYS A C 1
ATOM 1723 O O . CYS A 1 215 ? 19.160 6.555 -20.278 1.00 72.88 215 CYS A O 1
ATOM 1725 N N . LYS A 1 216 ? 19.827 6.404 -18.147 1.00 67.38 216 LYS A N 1
ATOM 1726 C CA . LYS A 1 216 ? 19.572 7.810 -17.856 1.00 67.38 216 LYS A CA 1
ATOM 1727 C C . LYS A 1 216 ? 20.734 8.654 -18.384 1.00 67.38 216 LYS A C 1
ATOM 1729 O O . LYS A 1 216 ? 21.746 8.812 -17.704 1.00 67.38 216 LYS A O 1
ATOM 1734 N N . GLN A 1 217 ? 20.570 9.242 -19.568 1.00 61.62 217 GLN A N 1
ATOM 1735 C CA . GLN A 1 217 ? 21.518 10.230 -20.078 1.00 61.62 217 GLN A CA 1
ATOM 1736 C C . GLN A 1 217 ? 21.547 11.462 -19.172 1.00 61.62 217 GLN A C 1
ATOM 1738 O O . GLN A 1 217 ? 20.621 12.271 -19.135 1.00 61.62 217 GLN A O 1
ATOM 1743 N N . ASN A 1 218 ? 22.637 11.614 -18.427 1.00 63.97 218 ASN A N 1
ATOM 1744 C CA . ASN A 1 218 ? 22.919 12.844 -17.706 1.00 63.97 218 ASN A CA 1
ATOM 1745 C C . ASN A 1 218 ? 23.568 13.838 -18.679 1.00 63.97 218 ASN A C 1
ATOM 1747 O O . ASN A 1 218 ? 24.618 13.553 -19.250 1.00 63.97 218 ASN A O 1
ATOM 1751 N N . GLY A 1 219 ? 22.965 15.016 -18.843 1.00 72.00 219 GLY A N 1
ATOM 1752 C CA . GLY A 1 219 ? 23.571 16.136 -19.572 1.00 72.00 219 GLY A CA 1
ATOM 1753 C C . GLY A 1 219 ? 23.046 16.392 -20.986 1.00 72.00 219 GLY A C 1
ATOM 1754 O O . GLY A 1 219 ? 23.455 17.394 -21.569 1.00 72.00 219 GLY A O 1
ATOM 1755 N N . TYR A 1 220 ? 22.136 15.560 -21.507 1.00 84.81 220 TYR A N 1
ATOM 1756 C CA . TYR A 1 220 ? 21.338 15.892 -22.690 1.00 84.81 220 TYR A CA 1
ATOM 1757 C C . TYR A 1 220 ? 19.931 16.351 -22.266 1.00 84.81 220 TYR A C 1
ATOM 1759 O O . TYR A 1 220 ? 19.239 15.658 -21.523 1.00 84.81 220 TYR A O 1
ATOM 1767 N N . ASP A 1 221 ? 19.519 17.537 -22.702 1.00 86.62 221 ASP A N 1
ATOM 1768 C CA . ASP A 1 221 ? 18.227 18.162 -22.426 1.00 86.62 221 ASP A CA 1
ATOM 1769 C C . ASP A 1 221 ? 17.387 18.174 -23.706 1.00 86.62 221 ASP A C 1
ATOM 1771 O O . ASP A 1 221 ? 17.695 18.892 -24.660 1.00 86.62 221 ASP A O 1
ATOM 1775 N N . LYS A 1 222 ? 16.305 17.387 -23.713 1.00 87.94 222 LYS A N 1
ATOM 1776 C CA . LYS A 1 222 ? 15.388 17.279 -24.858 1.00 87.94 222 LYS A CA 1
ATOM 1777 C C . LYS A 1 222 ? 14.647 18.579 -25.180 1.00 87.94 222 LYS A C 1
ATOM 1779 O O . LYS A 1 222 ? 14.118 18.712 -26.275 1.00 87.94 222 LYS A O 1
ATOM 1784 N N . ASN A 1 223 ? 14.606 19.530 -24.244 1.00 89.62 223 ASN A N 1
ATOM 1785 C CA . ASN A 1 223 ? 13.949 20.822 -24.452 1.00 89.62 223 ASN A CA 1
ATOM 1786 C C . ASN A 1 223 ? 14.865 21.844 -25.147 1.00 89.62 223 ASN A C 1
ATOM 1788 O O . ASN A 1 223 ? 14.456 22.981 -25.373 1.00 89.62 223 ASN A O 1
ATOM 1792 N N . LYS A 1 224 ? 16.113 21.472 -25.458 1.00 92.62 224 LYS A N 1
ATOM 1793 C CA . LYS A 1 224 ? 17.076 22.299 -26.191 1.00 92.62 224 LYS A CA 1
ATOM 1794 C C . LYS A 1 224 ? 17.394 21.652 -27.530 1.00 92.62 224 LYS A C 1
ATOM 1796 O O . LYS A 1 224 ? 17.381 20.431 -27.643 1.00 92.62 224 LYS A O 1
ATOM 1801 N N . ALA A 1 225 ? 17.769 22.472 -28.509 1.00 94.94 225 ALA A N 1
ATOM 1802 C CA . ALA A 1 225 ? 18.318 21.977 -29.765 1.00 94.94 225 ALA A CA 1
ATOM 1803 C C . ALA A 1 225 ? 19.490 21.014 -29.505 1.00 94.94 225 ALA A C 1
ATOM 1805 O O . ALA A 1 225 ? 20.259 21.175 -28.547 1.00 94.94 225 ALA A O 1
ATOM 1806 N N . GLY A 1 226 ? 19.620 20.005 -30.355 1.00 94.94 226 GLY A N 1
ATOM 1807 C CA . GLY A 1 226 ? 20.591 18.939 -30.169 1.00 94.94 226 GLY A CA 1
ATOM 1808 C C . GLY A 1 226 ? 21.090 18.371 -31.482 1.00 94.94 226 GLY A C 1
ATOM 1809 O O . GLY A 1 226 ? 20.495 18.560 -32.538 1.00 94.94 226 GLY A O 1
ATOM 1810 N N . HIS A 1 227 ? 22.217 17.679 -31.411 1.00 95.69 227 HIS A N 1
ATOM 1811 C CA . HIS A 1 227 ? 22.831 17.001 -32.538 1.00 95.69 227 HIS A CA 1
ATOM 1812 C C . HIS A 1 227 ? 22.716 15.495 -32.359 1.00 95.69 227 HIS A C 1
ATOM 1814 O O . HIS A 1 227 ? 22.976 14.996 -31.266 1.00 95.69 227 HIS A O 1
ATOM 1820 N N . PHE A 1 228 ? 22.415 14.790 -33.446 1.00 96.25 228 PHE A N 1
ATOM 1821 C CA . PHE A 1 228 ? 22.733 13.372 -33.598 1.00 96.25 228 PHE A CA 1
ATOM 1822 C C . PHE A 1 228 ? 23.947 13.256 -34.519 1.00 96.25 228 PHE A C 1
ATOM 1824 O O . PHE A 1 228 ? 24.022 13.944 -35.543 1.00 96.25 228 PHE A O 1
ATOM 1831 N N . TYR A 1 229 ? 24.915 12.421 -34.160 1.00 95.44 229 TYR A N 1
ATOM 1832 C CA . TYR A 1 229 ? 26.148 12.282 -34.925 1.00 95.44 229 TYR A CA 1
ATOM 1833 C C . TYR A 1 229 ? 26.633 10.835 -34.980 1.00 95.44 229 TYR A C 1
ATOM 1835 O O . TYR A 1 229 ? 26.359 10.039 -34.084 1.00 95.44 229 TYR A O 1
ATOM 1843 N N . ILE A 1 230 ? 27.360 10.513 -36.049 1.00 96.75 230 ILE A N 1
ATOM 1844 C CA . ILE A 1 230 ? 27.951 9.201 -36.311 1.00 96.75 230 ILE A CA 1
ATOM 1845 C C . ILE A 1 230 ? 29.440 9.399 -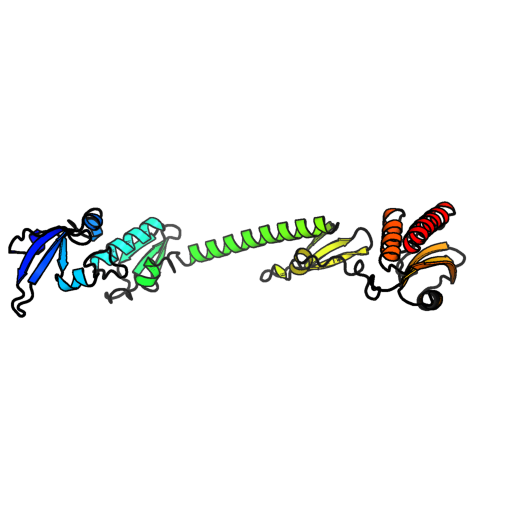36.582 1.00 96.75 230 ILE A C 1
ATOM 1847 O O . ILE A 1 230 ? 29.828 10.230 -37.406 1.00 96.75 230 ILE A O 1
ATOM 1851 N N . VAL A 1 231 ? 30.269 8.624 -35.895 1.00 97.06 231 VAL A N 1
ATOM 1852 C CA . VAL A 1 231 ? 31.729 8.647 -35.996 1.00 97.06 231 VAL A CA 1
ATOM 1853 C C . VAL A 1 231 ? 32.211 7.235 -36.266 1.00 97.06 231 VAL A C 1
ATOM 1855 O O . VAL A 1 231 ? 31.816 6.303 -35.572 1.00 97.06 231 VAL A O 1
ATOM 1858 N N . GLU A 1 232 ? 33.071 7.076 -37.254 1.00 97.44 232 GLU A N 1
ATOM 1859 C CA . GLU A 1 232 ? 33.825 5.849 -37.465 1.00 97.44 232 GLU A CA 1
ATOM 1860 C C . GLU A 1 232 ? 35.077 5.874 -36.589 1.00 97.44 232 GLU A C 1
ATOM 1862 O O . GLU A 1 232 ? 35.755 6.895 -36.503 1.00 97.44 232 GLU A O 1
ATOM 1867 N N . TRP A 1 233 ? 35.375 4.767 -35.921 1.00 97.56 233 TRP A N 1
ATOM 1868 C CA . TRP A 1 233 ? 36.532 4.621 -35.045 1.00 97.56 233 TRP A CA 1
ATOM 1869 C C . TRP A 1 233 ? 37.385 3.459 -35.537 1.00 97.56 233 TRP A C 1
ATOM 1871 O O . TRP A 1 233 ? 36.864 2.360 -35.716 1.00 97.56 233 TRP A O 1
ATOM 1881 N N . THR A 1 234 ? 38.682 3.696 -35.745 1.00 96.75 234 THR A N 1
ATOM 1882 C CA . THR A 1 234 ? 39.615 2.678 -36.254 1.00 96.75 234 THR A CA 1
ATOM 1883 C C . THR A 1 234 ? 40.975 2.723 -35.559 1.00 96.75 234 THR A C 1
ATOM 1885 O O . THR A 1 234 ? 41.477 3.798 -35.237 1.00 96.75 234 THR A O 1
ATOM 1888 N N . ASP A 1 235 ? 41.585 1.568 -35.305 1.00 95.62 235 ASP A N 1
ATOM 1889 C CA . ASP A 1 235 ? 42.980 1.444 -34.846 1.00 95.62 235 ASP A CA 1
ATOM 1890 C C . ASP A 1 235 ? 43.880 0.751 -35.887 1.00 95.62 235 ASP A C 1
ATOM 1892 O O . ASP A 1 235 ? 45.029 0.422 -35.599 1.00 95.62 235 ASP A O 1
ATOM 1896 N N . GLY A 1 236 ? 43.357 0.545 -37.102 1.00 92.50 236 GLY A N 1
ATOM 1897 C CA . GLY A 1 236 ? 43.995 -0.207 -38.184 1.00 92.50 236 GLY A CA 1
ATOM 1898 C C . GLY A 1 236 ? 43.659 -1.701 -38.194 1.00 92.50 236 GLY A C 1
ATOM 1899 O O . GLY A 1 236 ? 43.662 -2.300 -39.266 1.00 92.50 236 GLY A O 1
ATOM 1900 N N . ASN A 1 237 ? 43.300 -2.289 -37.048 1.00 93.12 237 ASN A N 1
ATOM 1901 C CA . ASN A 1 237 ? 42.943 -3.708 -36.937 1.00 93.12 237 ASN A CA 1
ATOM 1902 C C . ASN A 1 237 ? 41.432 -3.912 -36.803 1.00 93.12 237 ASN A C 1
ATOM 1904 O O . ASN A 1 237 ? 40.870 -4.845 -37.372 1.00 93.12 237 ASN A O 1
ATOM 1908 N N . GLN A 1 238 ? 40.770 -3.035 -36.055 1.00 94.69 238 GLN A N 1
ATOM 1909 C CA . GLN A 1 238 ? 39.334 -3.062 -35.835 1.00 94.69 238 GLN A CA 1
ATOM 1910 C C . GLN A 1 238 ? 38.736 -1.708 -36.211 1.00 94.69 238 GLN A C 1
ATOM 1912 O O . GLN A 1 238 ? 39.299 -0.655 -35.913 1.00 94.69 238 GLN A O 1
ATOM 1917 N N . THR A 1 239 ? 37.580 -1.747 -36.879 1.00 96.75 239 THR A N 1
ATOM 1918 C CA . THR A 1 239 ? 36.807 -0.556 -37.246 1.00 96.75 239 THR A CA 1
ATOM 1919 C C . THR A 1 239 ? 35.342 -0.757 -36.882 1.00 96.75 239 THR A C 1
ATOM 1921 O O . THR A 1 239 ? 34.778 -1.822 -37.132 1.00 96.75 239 THR A O 1
ATOM 1924 N N . PHE A 1 240 ? 34.721 0.260 -36.294 1.00 97.44 240 PHE A N 1
ATOM 1925 C CA . PHE A 1 240 ? 33.307 0.255 -35.918 1.00 97.44 240 PHE A CA 1
ATOM 1926 C C . PHE A 1 240 ? 32.719 1.663 -36.004 1.00 97.44 240 PHE A C 1
ATOM 1928 O O . PHE A 1 240 ? 33.441 2.659 -36.072 1.00 97.44 240 PHE A O 1
ATOM 1935 N N . LEU A 1 241 ? 31.391 1.754 -35.992 1.00 97.38 241 LEU A N 1
ATOM 1936 C CA . LEU A 1 241 ? 30.696 3.031 -35.890 1.00 97.38 241 LEU A CA 1
ATOM 1937 C C . LEU A 1 241 ? 30.282 3.273 -34.451 1.00 97.38 241 LEU A C 1
ATOM 1939 O O . LEU A 1 241 ? 29.866 2.356 -33.750 1.00 97.38 241 LEU A O 1
ATOM 1943 N N . LYS A 1 242 ? 30.322 4.534 -34.049 1.00 95.69 242 LYS A N 1
ATOM 1944 C CA . LYS A 1 242 ? 29.698 5.032 -32.838 1.00 95.69 242 LYS A CA 1
ATOM 1945 C C . LYS A 1 242 ? 28.699 6.113 -33.195 1.00 95.69 242 LYS A C 1
ATOM 1947 O O . LYS A 1 242 ? 29.060 7.081 -33.865 1.00 95.69 242 LYS A O 1
ATOM 1952 N N . PHE A 1 243 ? 27.486 5.995 -32.682 1.00 95.19 243 PHE A N 1
ATOM 1953 C CA . PHE A 1 243 ? 26.529 7.094 -32.693 1.00 95.19 243 PHE A CA 1
ATOM 1954 C C . PHE A 1 243 ? 26.494 7.812 -31.338 1.00 95.19 243 PHE A C 1
ATOM 1956 O O . PHE A 1 243 ? 27.034 7.335 -30.332 1.00 95.19 243 PHE A O 1
ATOM 1963 N N . GLY A 1 244 ? 25.913 9.008 -31.317 1.00 92.31 244 GLY A N 1
ATOM 1964 C CA . GLY A 1 244 ? 25.700 9.743 -30.079 1.00 92.31 244 GLY A CA 1
ATOM 1965 C C . GLY A 1 244 ? 24.886 11.015 -30.255 1.00 92.31 244 GLY A C 1
ATOM 1966 O O . GLY A 1 244 ? 24.657 11.490 -31.371 1.00 92.31 244 GLY A O 1
ATOM 1967 N N . VAL A 1 245 ? 24.483 11.573 -29.113 1.00 92.50 245 VAL A N 1
ATOM 1968 C CA . VAL A 1 245 ? 23.718 12.818 -29.015 1.00 92.50 245 VAL A CA 1
ATOM 1969 C C . VAL A 1 245 ? 24.452 13.886 -28.204 1.00 92.50 245 VAL A C 1
ATOM 1971 O O . VAL A 1 245 ? 25.235 13.587 -27.298 1.00 92.50 245 VAL A O 1
ATOM 1974 N N . THR A 1 246 ? 24.236 15.165 -28.524 1.00 91.62 246 THR A N 1
ATOM 1975 C CA . THR A 1 246 ? 24.767 16.278 -27.717 1.00 91.62 246 THR A CA 1
ATOM 1976 C C . THR A 1 246 ? 23.982 17.578 -27.899 1.00 91.62 246 THR A C 1
ATOM 1978 O O . THR A 1 246 ? 23.609 17.915 -29.015 1.00 91.62 246 THR A O 1
ATOM 1981 N N . ASN A 1 247 ? 23.783 18.358 -26.829 1.00 91.75 247 ASN A N 1
ATOM 1982 C CA . ASN A 1 247 ? 23.324 19.754 -26.944 1.00 91.75 247 ASN A CA 1
ATOM 1983 C C . ASN A 1 247 ? 24.478 20.753 -27.154 1.00 91.75 247 ASN A C 1
ATOM 1985 O O . ASN A 1 247 ? 24.250 21.957 -27.117 1.00 91.75 247 ASN A O 1
ATOM 1989 N N . ARG A 1 248 ? 25.731 20.294 -27.311 1.00 86.88 248 ARG A N 1
ATOM 1990 C CA . ARG A 1 248 ? 26.858 21.183 -27.637 1.00 86.88 248 ARG A CA 1
ATOM 1991 C C . ARG A 1 248 ? 26.777 21.600 -29.102 1.00 86.88 248 ARG A C 1
ATOM 1993 O O . ARG A 1 248 ? 26.495 20.764 -29.955 1.00 86.88 248 ARG A O 1
ATOM 2000 N N . ASP A 1 249 ? 27.126 22.850 -29.392 1.00 82.31 249 ASP A N 1
ATOM 2001 C CA . ASP A 1 249 ? 27.145 23.369 -30.768 1.00 82.31 249 ASP A CA 1
ATOM 2002 C C . ASP A 1 249 ? 28.253 22.750 -31.633 1.00 82.31 249 ASP A C 1
ATOM 2004 O O . ASP A 1 249 ? 28.150 22.728 -32.854 1.00 82.31 249 ASP A O 1
ATOM 2008 N N . ARG A 1 250 ? 29.320 22.235 -31.008 1.00 85.62 250 ARG A N 1
ATOM 2009 C CA . ARG A 1 250 ? 30.477 21.647 -31.700 1.00 85.62 250 ARG A CA 1
ATOM 2010 C C . ARG A 1 250 ? 30.637 20.175 -31.346 1.00 85.62 250 ARG A C 1
ATOM 2012 O O . ARG A 1 250 ? 31.200 19.835 -30.299 1.00 85.62 250 ARG A O 1
ATOM 2019 N N . VAL A 1 251 ? 30.162 19.303 -32.233 1.00 89.25 251 VAL A N 1
ATOM 2020 C CA . VAL A 1 251 ? 30.253 17.839 -32.089 1.00 89.25 251 VAL A CA 1
ATOM 2021 C C . VAL A 1 251 ? 31.713 17.381 -32.021 1.00 89.25 251 VAL A C 1
ATOM 2023 O O . VAL A 1 251 ? 32.050 16.499 -31.234 1.00 89.25 251 VAL A O 1
ATOM 2026 N N . GLU A 1 252 ? 32.616 18.034 -32.750 1.00 88.94 252 GLU A N 1
ATOM 2027 C CA . GLU A 1 252 ? 34.037 17.678 -32.823 1.00 88.94 252 GLU A CA 1
ATOM 2028 C C . GLU A 1 252 ? 34.720 17.763 -31.456 1.00 88.94 252 GLU A C 1
ATOM 2030 O O . GLU A 1 252 ? 35.591 16.955 -31.145 1.00 88.94 252 GLU A O 1
ATOM 2035 N N . GLN A 1 253 ? 34.298 18.694 -30.593 1.00 86.38 253 GLN A N 1
ATOM 2036 C CA . GLN A 1 253 ? 34.832 18.792 -29.232 1.00 86.38 253 GLN A CA 1
ATOM 2037 C C . GLN A 1 253 ? 34.441 17.574 -28.384 1.00 86.38 253 GLN A C 1
ATOM 2039 O O . GLN A 1 253 ? 35.232 17.108 -27.556 1.00 86.38 253 GLN A O 1
ATOM 2044 N N . ARG A 1 254 ? 33.228 17.036 -28.585 1.00 85.75 254 ARG A N 1
ATOM 2045 C CA . ARG A 1 254 ? 32.777 15.811 -27.910 1.00 85.75 254 ARG A CA 1
ATOM 2046 C C . ARG A 1 254 ? 33.576 14.606 -28.401 1.00 85.75 254 ARG A C 1
ATOM 2048 O O . ARG A 1 254 ? 34.052 13.842 -27.564 1.00 85.75 254 ARG A O 1
ATOM 2055 N N . VAL A 1 255 ? 33.783 14.498 -29.714 1.00 89.88 255 VAL A N 1
ATOM 2056 C CA . VAL A 1 255 ? 34.579 13.431 -30.343 1.00 89.88 255 VAL A CA 1
ATOM 2057 C C . VAL A 1 255 ? 36.040 13.485 -29.893 1.00 89.88 255 VAL A C 1
ATOM 2059 O O . VAL A 1 255 ? 36.590 12.471 -29.468 1.00 89.88 255 VAL A O 1
ATOM 2062 N N . TYR A 1 256 ? 36.648 14.673 -29.876 1.00 89.44 256 TYR A N 1
ATOM 2063 C CA . TYR A 1 256 ? 38.013 14.865 -29.387 1.00 89.44 256 TYR A CA 1
ATOM 2064 C C . TYR A 1 256 ? 38.162 14.403 -27.933 1.00 89.44 256 TYR A C 1
ATOM 2066 O O . TYR A 1 256 ? 39.063 13.627 -27.624 1.00 89.44 256 TYR A O 1
ATOM 2074 N N . THR A 1 257 ? 37.231 14.793 -27.055 1.00 87.25 257 THR A N 1
ATOM 2075 C CA . THR A 1 257 ? 37.232 14.372 -25.640 1.00 87.25 257 THR A CA 1
ATOM 2076 C C . THR A 1 257 ? 37.148 12.848 -25.479 1.00 87.25 257 THR A C 1
ATOM 2078 O O . THR A 1 257 ? 37.675 12.306 -24.513 1.00 87.25 257 THR A O 1
ATOM 2081 N N . GLN A 1 258 ? 36.474 12.144 -26.393 1.00 88.25 258 GLN A N 1
ATOM 2082 C CA . GLN A 1 258 ? 36.424 10.677 -26.383 1.00 88.25 258 GLN A CA 1
ATOM 2083 C C . GLN A 1 258 ? 37.732 10.072 -26.898 1.00 88.25 258 GLN A C 1
ATOM 2085 O O . GLN A 1 258 ? 38.235 9.120 -26.306 1.00 88.25 258 GLN A O 1
ATOM 2090 N N . SER A 1 259 ? 38.328 10.670 -27.933 1.00 91.50 259 SER A N 1
ATOM 2091 C CA . SER A 1 259 ? 39.572 10.185 -28.542 1.00 91.50 259 SER A CA 1
ATOM 2092 C C . SER A 1 259 ? 40.774 10.186 -27.596 1.00 91.50 259 SER A C 1
ATOM 2094 O O . SER A 1 259 ? 41.711 9.424 -27.801 1.00 91.50 259 SER A O 1
ATOM 2096 N N . THR A 1 260 ? 40.750 10.995 -26.531 1.00 91.88 260 THR A N 1
ATOM 2097 C CA . THR A 1 260 ? 41.817 11.002 -25.519 1.00 91.88 260 THR A CA 1
ATOM 2098 C C . THR A 1 260 ? 41.765 9.799 -24.575 1.00 91.88 260 THR A C 1
ATOM 2100 O O . THR A 1 260 ? 42.723 9.567 -23.842 1.00 91.88 260 THR A O 1
ATOM 2103 N N . LYS A 1 261 ? 40.667 9.032 -24.576 1.00 92.12 261 LYS A N 1
ATOM 2104 C CA . LYS A 1 261 ? 40.425 7.905 -23.657 1.00 92.12 261 LYS A CA 1
ATOM 2105 C C . LYS A 1 261 ? 40.554 6.537 -24.321 1.00 92.12 261 LYS A C 1
ATOM 2107 O O . LYS A 1 261 ? 40.259 5.529 -23.687 1.00 92.12 261 LYS A O 1
ATOM 2112 N N . THR A 1 262 ? 40.917 6.492 -25.597 1.00 94.44 262 THR A N 1
ATOM 2113 C CA . THR A 1 262 ? 40.927 5.259 -26.382 1.00 94.44 262 THR A CA 1
ATOM 2114 C C . THR A 1 262 ? 42.052 5.267 -27.414 1.00 94.44 262 THR A C 1
ATOM 2116 O O . THR A 1 262 ? 42.557 6.324 -27.795 1.00 94.44 262 THR A O 1
ATOM 2119 N N . ARG A 1 263 ? 42.454 4.077 -27.876 1.00 94.88 263 ARG A N 1
ATOM 2120 C CA . ARG A 1 263 ? 43.435 3.925 -28.960 1.00 94.88 263 ARG A CA 1
ATOM 2121 C C . ARG A 1 263 ? 42.848 4.212 -30.345 1.00 94.88 263 ARG A C 1
ATOM 2123 O O . ARG A 1 263 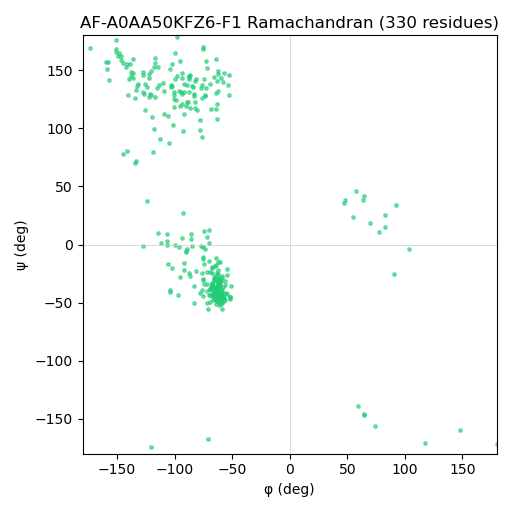? 43.599 4.597 -31.241 1.00 94.88 263 ARG A O 1
ATOM 2130 N N . PHE A 1 264 ? 41.532 4.061 -30.515 1.00 97.12 264 PHE A N 1
ATOM 2131 C CA . PHE A 1 264 ? 40.870 4.241 -31.804 1.00 97.12 264 PHE A CA 1
ATOM 2132 C C . PHE A 1 264 ? 40.876 5.709 -32.246 1.00 97.12 264 PHE A C 1
ATOM 2134 O O . PHE A 1 264 ? 40.639 6.628 -31.457 1.00 97.12 264 PHE A O 1
ATOM 2141 N N . LYS A 1 265 ? 41.129 5.938 -33.533 1.00 96.19 265 LYS A N 1
ATOM 2142 C CA . LYS A 1 265 ? 41.120 7.255 -34.168 1.00 96.19 265 LYS A CA 1
ATOM 2143 C C . LYS A 1 265 ? 39.755 7.533 -34.802 1.00 96.19 265 LYS A C 1
ATOM 2145 O O . LYS A 1 265 ? 39.250 6.661 -35.508 1.00 96.19 265 LYS A O 1
ATOM 2150 N N . PRO A 1 266 ? 39.156 8.710 -34.541 1.00 97.00 266 PRO A N 1
ATOM 2151 C CA . PRO A 1 266 ? 37.835 9.042 -35.049 1.00 97.00 266 PRO A CA 1
ATOM 2152 C C . PRO A 1 266 ? 37.870 9.671 -36.446 1.00 97.00 266 PRO A C 1
ATOM 2154 O O . PRO A 1 266 ? 38.675 10.563 -36.712 1.00 97.00 266 PRO A O 1
ATOM 2157 N N . THR A 1 267 ? 36.882 9.318 -37.261 1.00 96.00 267 THR A N 1
ATOM 2158 C CA . THR A 1 267 ? 36.510 9.988 -38.509 1.00 96.00 267 THR A CA 1
ATOM 2159 C C . THR A 1 267 ? 35.024 10.337 -38.435 1.00 96.00 267 THR A C 1
ATOM 2161 O O . THR A 1 267 ? 34.173 9.453 -38.333 1.00 96.00 267 THR A O 1
ATOM 2164 N N . LEU A 1 268 ? 34.676 11.629 -38.433 1.00 95.12 268 LEU A N 1
ATOM 2165 C CA . LEU A 1 268 ? 33.272 12.054 -38.388 1.00 95.12 268 LEU A CA 1
ATOM 2166 C C . LEU A 1 268 ? 32.581 11.679 -39.708 1.00 95.12 268 LEU A C 1
ATOM 2168 O O . LEU A 1 268 ? 32.942 12.203 -40.757 1.00 95.12 268 LEU A O 1
ATOM 2172 N N . VAL A 1 269 ? 31.584 10.793 -39.646 1.00 95.25 269 VAL A N 1
ATOM 2173 C CA . VAL A 1 269 ? 30.827 10.339 -40.825 1.00 95.25 269 VAL A CA 1
ATOM 2174 C C . VAL A 1 269 ? 29.730 11.341 -41.157 1.00 95.25 269 VAL A C 1
ATOM 2176 O O . VAL A 1 269 ? 29.589 11.770 -42.298 1.00 95.25 269 VAL A O 1
ATOM 2179 N N . THR A 1 270 ? 28.934 11.718 -40.156 1.00 94.69 270 THR A N 1
ATOM 2180 C CA . THR A 1 270 ? 27.886 12.732 -40.304 1.00 94.69 270 THR A CA 1
ATOM 2181 C C . THR A 1 270 ? 27.513 13.320 -38.950 1.00 94.69 270 THR A C 1
ATOM 2183 O O . THR A 1 270 ? 27.564 12.641 -37.924 1.00 94.69 270 THR A O 1
ATOM 2186 N N . SER A 1 271 ? 27.075 14.572 -38.950 1.00 95.25 271 SER A N 1
ATOM 2187 C CA . SER A 1 271 ? 26.415 15.222 -37.821 1.00 95.25 271 SER A CA 1
ATOM 2188 C C . SER A 1 271 ? 25.215 16.011 -38.335 1.00 95.25 271 SER A C 1
ATOM 2190 O O . SER A 1 271 ? 25.222 16.545 -39.444 1.00 95.25 271 SER A O 1
ATOM 2192 N N . SER A 1 272 ? 24.130 16.033 -37.569 1.00 96.06 272 SER A N 1
ATOM 2193 C CA . SER A 1 272 ? 22.911 16.749 -37.947 1.00 96.06 272 SER A CA 1
ATOM 2194 C C . SER A 1 272 ? 22.309 17.421 -36.727 1.00 96.06 272 SER A C 1
ATOM 2196 O O . SER A 1 272 ? 22.138 16.779 -35.691 1.00 96.06 272 SER A O 1
ATOM 2198 N N . ARG A 1 273 ? 22.036 18.722 -36.856 1.00 95.94 273 ARG A N 1
ATOM 2199 C CA . ARG A 1 273 ? 21.408 19.552 -35.827 1.00 95.94 273 ARG A CA 1
ATOM 2200 C C . ARG A 1 273 ? 19.895 19.512 -35.988 1.00 95.94 273 ARG A C 1
ATOM 2202 O O . ARG A 1 273 ? 19.407 19.654 -37.104 1.00 95.94 273 ARG A O 1
ATOM 2209 N N . PHE A 1 274 ? 19.198 19.398 -34.869 1.00 96.50 274 PHE A N 1
ATOM 2210 C CA . PHE A 1 274 ? 17.747 19.434 -34.767 1.00 96.50 274 PHE A CA 1
ATOM 2211 C C . PHE A 1 274 ? 17.348 20.528 -33.781 1.00 96.50 274 PHE A C 1
ATOM 2213 O O . PHE A 1 274 ? 17.953 20.661 -32.711 1.00 96.50 274 PHE A O 1
ATOM 2220 N N . ASN A 1 275 ? 16.345 21.323 -34.137 1.00 94.69 275 ASN A N 1
ATOM 2221 C CA . ASN A 1 275 ? 15.745 22.302 -33.240 1.00 94.69 275 ASN A CA 1
ATOM 2222 C C . ASN A 1 275 ? 14.917 21.594 -32.163 1.00 94.69 275 ASN A C 1
ATOM 2224 O O . ASN A 1 275 ? 15.007 21.962 -30.991 1.00 94.69 275 ASN A O 1
ATOM 2228 N N . ASN A 1 276 ? 14.183 20.542 -32.537 1.00 93.69 276 ASN A N 1
ATOM 2229 C CA . ASN A 1 276 ? 13.533 19.654 -31.588 1.00 93.69 276 ASN A CA 1
ATOM 2230 C C . ASN A 1 276 ? 14.550 18.668 -30.986 1.00 93.69 276 ASN A C 1
ATOM 2232 O O . ASN A 1 276 ? 14.988 17.707 -31.624 1.00 93.69 276 ASN A O 1
ATOM 2236 N N . GLY A 1 277 ? 14.899 18.895 -29.718 1.00 91.50 277 GLY A N 1
ATOM 2237 C CA . GLY A 1 277 ? 15.835 18.060 -28.968 1.00 91.50 277 GLY A CA 1
ATOM 2238 C C . GLY A 1 277 ? 15.369 16.623 -28.729 1.00 91.50 277 GLY A C 1
ATOM 2239 O O . GLY A 1 277 ? 16.187 15.794 -28.333 1.00 91.50 277 GLY A O 1
ATOM 2240 N N . GLU A 1 278 ? 14.104 16.287 -28.984 1.00 91.69 278 GLU A N 1
ATOM 2241 C CA . GLU A 1 278 ? 13.586 14.920 -28.879 1.00 91.69 278 GLU A CA 1
ATOM 2242 C C . GLU A 1 278 ? 14.022 14.028 -30.054 1.00 91.69 278 GLU A C 1
ATOM 2244 O O . GLU A 1 278 ? 14.250 12.833 -29.864 1.00 91.69 278 GLU A O 1
ATOM 2249 N N . TYR A 1 279 ? 14.228 14.586 -31.253 1.00 95.00 279 TYR A N 1
ATOM 2250 C CA . TYR A 1 279 ? 14.576 13.792 -32.439 1.00 95.00 279 TYR A CA 1
ATOM 2251 C C . TYR A 1 279 ? 15.925 13.065 -32.344 1.00 95.00 279 TYR A C 1
ATOM 2253 O O . TYR A 1 279 ? 15.967 11.884 -32.696 1.00 95.00 279 TYR A O 1
ATOM 2261 N N . PRO A 1 280 ? 17.014 13.665 -31.821 1.00 94.81 280 PRO A N 1
ATOM 2262 C CA . PRO A 1 280 ? 18.248 12.922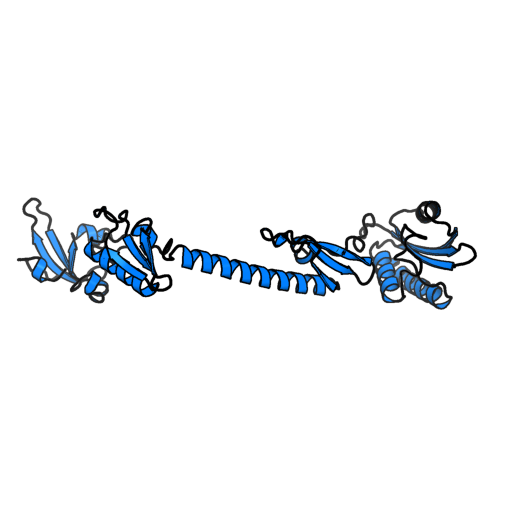 -31.577 1.00 94.81 280 PRO A CA 1
ATOM 2263 C C . PRO A 1 280 ? 18.067 11.719 -30.643 1.00 94.81 280 PRO A C 1
ATOM 2265 O O . PRO A 1 280 ? 18.663 10.675 -30.894 1.00 94.81 280 PRO A O 1
ATOM 2268 N N . LEU A 1 281 ? 17.210 11.823 -29.618 1.00 89.75 281 LEU A N 1
ATOM 2269 C CA . LEU A 1 281 ? 16.920 10.709 -28.705 1.00 89.75 281 LEU A CA 1
ATOM 2270 C C . LEU A 1 281 ? 16.128 9.595 -29.397 1.00 89.75 281 LEU A C 1
ATOM 2272 O O . LEU A 1 281 ? 16.384 8.416 -29.164 1.00 89.75 281 LEU A O 1
ATOM 2276 N N . LEU A 1 282 ? 15.187 9.950 -30.277 1.00 89.44 282 LEU A N 1
ATOM 2277 C CA . LEU A 1 282 ? 14.456 8.970 -31.084 1.00 89.44 282 LEU A CA 1
ATOM 2278 C C . LEU A 1 282 ? 15.363 8.270 -32.104 1.00 89.44 282 LEU A C 1
ATOM 2280 O O . LEU A 1 282 ? 15.212 7.071 -32.328 1.00 89.44 282 LEU A O 1
ATOM 2284 N N . LEU A 1 283 ? 16.316 8.991 -32.701 1.00 94.25 283 LEU A N 1
ATOM 2285 C CA . LEU A 1 283 ? 17.331 8.422 -33.592 1.00 94.25 283 LEU A CA 1
ATOM 2286 C C . LEU A 1 283 ? 18.276 7.471 -32.854 1.00 94.25 283 LEU A C 1
ATOM 2288 O O . LEU A 1 283 ? 18.598 6.401 -33.365 1.00 94.25 283 LEU A O 1
ATOM 2292 N N . GLU A 1 284 ? 18.695 7.844 -31.649 1.00 92.25 284 GLU A N 1
ATOM 2293 C CA . GLU A 1 284 ? 19.523 6.999 -30.795 1.00 92.25 284 GLU A CA 1
ATOM 2294 C C . GLU A 1 284 ? 18.780 5.728 -30.376 1.00 92.25 284 GLU A C 1
ATOM 2296 O O . GLU A 1 284 ? 19.301 4.626 -30.546 1.00 92.25 284 GLU A O 1
ATOM 2301 N N . LYS A 1 285 ? 17.526 5.861 -29.931 1.00 87.62 285 LYS A N 1
ATOM 2302 C CA . LYS A 1 285 ? 16.652 4.721 -29.638 1.00 87.62 285 LYS A CA 1
ATOM 2303 C C . LYS A 1 285 ? 16.483 3.808 -30.855 1.00 87.62 285 LYS A C 1
ATOM 2305 O O . LYS A 1 285 ? 16.637 2.599 -30.733 1.00 87.62 285 LYS A O 1
ATOM 2310 N N . PHE A 1 286 ? 16.227 4.381 -32.031 1.00 91.38 286 PHE A N 1
ATOM 2311 C CA . PHE A 1 286 ? 16.133 3.628 -33.281 1.00 91.38 286 PHE A CA 1
ATOM 2312 C C . PHE A 1 286 ? 17.417 2.840 -33.571 1.00 91.38 286 PHE A C 1
ATOM 2314 O O . PHE A 1 286 ? 17.341 1.682 -33.975 1.00 91.38 286 PHE A O 1
ATOM 2321 N N . ALA A 1 287 ? 18.594 3.433 -33.350 1.00 91.81 287 ALA A N 1
ATOM 2322 C CA . ALA A 1 287 ? 19.865 2.745 -33.546 1.00 91.81 287 ALA A CA 1
ATOM 2323 C C . ALA A 1 287 ? 20.024 1.552 -32.586 1.00 91.81 287 ALA A C 1
ATOM 2325 O O . ALA A 1 287 ? 20.383 0.468 -33.042 1.00 91.81 287 ALA A O 1
ATOM 2326 N N . PHE A 1 288 ? 19.684 1.725 -31.304 1.00 85.69 288 PHE A N 1
ATOM 2327 C CA . PHE A 1 288 ? 19.684 0.640 -30.314 1.00 85.69 288 PHE A CA 1
ATOM 2328 C C . PHE A 1 288 ? 18.714 -0.499 -30.659 1.00 85.69 288 PHE A C 1
ATOM 2330 O O . PHE A 1 288 ? 19.016 -1.655 -30.393 1.00 85.69 288 PHE A O 1
ATOM 2337 N N . GLU A 1 289 ? 17.553 -0.193 -31.241 1.00 85.44 289 GLU A N 1
ATOM 2338 C CA . GLU A 1 289 ? 16.547 -1.202 -31.611 1.00 85.44 289 GLU A CA 1
ATOM 2339 C C . GLU A 1 289 ? 16.858 -1.907 -32.943 1.00 85.44 289 GLU A C 1
ATOM 2341 O O . GLU A 1 289 ? 16.360 -3.003 -33.194 1.00 85.44 289 GLU A O 1
ATOM 2346 N N . THR A 1 290 ? 17.656 -1.283 -33.813 1.00 90.44 290 THR A N 1
ATOM 2347 C CA . THR A 1 290 ? 17.903 -1.770 -35.183 1.00 90.44 290 THR A CA 1
ATOM 2348 C C . THR A 1 290 ? 19.174 -2.608 -35.305 1.00 90.44 290 THR A C 1
ATOM 2350 O O . THR A 1 290 ? 19.271 -3.441 -36.209 1.00 90.44 290 THR A O 1
ATOM 2353 N N . PHE A 1 291 ? 20.169 -2.371 -34.450 1.00 91.75 291 PHE A N 1
ATOM 2354 C CA . PHE A 1 291 ? 21.500 -2.957 -34.584 1.00 91.75 291 PHE A CA 1
ATOM 2355 C C . PHE A 1 291 ? 21.946 -3.653 -33.306 1.00 91.75 291 PHE A C 1
ATOM 2357 O O . PHE A 1 291 ? 21.661 -3.187 -32.208 1.00 91.75 291 PHE A O 1
ATOM 2364 N N . ASP A 1 292 ? 22.749 -4.705 -33.468 1.00 89.19 292 ASP A N 1
ATOM 2365 C CA . ASP A 1 292 ? 23.540 -5.242 -32.366 1.00 89.19 292 ASP A CA 1
ATOM 2366 C C . ASP A 1 292 ? 24.557 -4.184 -31.929 1.00 89.19 292 ASP A C 1
ATOM 2368 O O . ASP A 1 292 ? 25.420 -3.763 -32.713 1.00 89.19 292 ASP A O 1
ATOM 2372 N N . THR A 1 293 ? 24.423 -3.729 -30.686 1.00 90.62 293 THR A N 1
ATOM 2373 C CA . THR A 1 293 ? 25.304 -2.725 -30.095 1.00 90.62 293 THR A CA 1
ATOM 2374 C C . THR A 1 293 ? 26.403 -3.358 -29.240 1.00 90.62 293 THR A C 1
ATOM 2376 O O . THR A 1 293 ? 26.449 -4.575 -29.070 1.00 90.62 293 THR A O 1
ATOM 2379 N N . CYS A 1 294 ? 27.292 -2.539 -28.669 1.00 89.19 294 CYS A N 1
ATOM 2380 C CA . CYS A 1 294 ? 28.392 -2.997 -27.810 1.00 89.19 294 CYS A CA 1
ATOM 2381 C C . CYS A 1 294 ? 29.416 -3.883 -28.549 1.00 89.19 294 CYS A C 1
ATOM 2383 O O . CYS A 1 294 ? 29.937 -4.842 -27.985 1.00 89.19 294 CYS A O 1
ATOM 2385 N N . VAL A 1 295 ? 29.730 -3.563 -29.809 1.00 93.00 295 VAL A N 1
ATOM 2386 C CA . VAL A 1 295 ? 30.627 -4.377 -30.661 1.00 93.00 295 VAL A CA 1
ATOM 2387 C C . VAL A 1 295 ? 32.117 -4.257 -30.311 1.00 93.00 295 VAL A C 1
ATOM 2389 O O . VAL A 1 295 ? 32.961 -4.905 -30.931 1.00 93.00 295 VAL A O 1
ATOM 2392 N N . VAL A 1 296 ? 32.455 -3.417 -29.333 1.00 92.75 296 VAL A N 1
ATOM 2393 C CA . VAL A 1 296 ? 33.810 -3.231 -28.807 1.00 92.75 296 VAL A CA 1
ATOM 2394 C C . VAL A 1 296 ? 33.811 -3.386 -27.287 1.00 92.75 296 VAL A C 1
ATOM 2396 O O . VAL A 1 296 ? 32.853 -3.011 -26.606 1.00 92.75 296 VAL A O 1
ATOM 2399 N N . ALA A 1 297 ? 34.903 -3.930 -26.751 1.00 88.25 297 ALA A N 1
ATOM 2400 C CA . ALA A 1 297 ? 35.089 -4.100 -25.317 1.00 88.25 297 ALA A CA 1
ATOM 2401 C C . ALA A 1 297 ? 35.125 -2.743 -24.592 1.00 88.25 297 ALA A C 1
ATOM 2403 O O . ALA A 1 297 ? 35.723 -1.771 -25.068 1.00 88.25 297 ALA A O 1
ATOM 2404 N N . LYS A 1 298 ? 34.511 -2.680 -23.406 1.00 86.56 298 LYS A N 1
ATOM 2405 C CA . LYS A 1 298 ? 34.451 -1.460 -22.587 1.00 86.56 298 LYS A CA 1
ATOM 2406 C C . LYS A 1 298 ? 35.841 -0.991 -22.160 1.00 86.56 298 LYS A C 1
ATOM 2408 O O . LYS A 1 298 ? 36.070 0.206 -22.019 1.00 86.56 298 LYS A O 1
ATOM 2413 N N . GLU A 1 299 ? 36.758 -1.928 -21.965 1.00 88.56 299 GLU A N 1
ATOM 2414 C CA . GLU A 1 299 ? 38.148 -1.687 -21.589 1.00 88.56 299 GLU A CA 1
ATOM 2415 C C . GLU A 1 299 ? 38.893 -0.919 -22.691 1.00 88.56 299 GLU A C 1
ATOM 2417 O O . GLU A 1 299 ? 39.694 -0.033 -22.397 1.00 88.56 299 GLU A O 1
ATOM 2422 N N . ASP A 1 300 ? 38.569 -1.205 -23.955 1.00 92.00 300 ASP A N 1
ATOM 2423 C CA . ASP A 1 300 ? 39.193 -0.592 -25.128 1.00 92.00 300 ASP A CA 1
ATOM 2424 C C . ASP A 1 300 ? 38.516 0.724 -25.547 1.00 92.00 300 ASP A C 1
ATOM 2426 O O . ASP A 1 300 ? 39.160 1.615 -26.118 1.00 92.00 300 ASP A O 1
ATOM 2430 N N . PHE A 1 301 ? 37.223 0.880 -25.242 1.00 92.25 301 PHE A N 1
ATOM 2431 C CA . PHE A 1 301 ? 36.446 2.083 -25.549 1.00 92.25 301 PHE A CA 1
ATOM 2432 C C . PHE A 1 301 ? 35.592 2.566 -24.352 1.00 92.25 301 PHE A C 1
ATOM 2434 O O . PHE A 1 301 ? 34.367 2.483 -24.374 1.00 92.25 301 PHE A O 1
ATOM 2441 N N . PRO A 1 302 ? 36.186 3.136 -23.288 1.00 85.50 302 PRO A N 1
ATOM 2442 C CA . PRO A 1 302 ? 35.465 3.364 -22.027 1.00 85.50 302 PRO A CA 1
ATOM 2443 C C . PRO A 1 302 ? 34.299 4.369 -22.085 1.00 85.50 302 PRO A C 1
ATOM 2445 O O . PRO A 1 302 ? 33.362 4.275 -21.291 1.00 85.50 302 PRO A O 1
ATOM 2448 N N . ASP A 1 303 ? 34.347 5.355 -22.990 1.00 84.44 303 ASP A N 1
ATOM 2449 C CA . ASP A 1 303 ? 33.362 6.446 -23.096 1.00 84.44 303 ASP A CA 1
ATOM 2450 C C . ASP A 1 303 ? 32.425 6.226 -24.290 1.00 84.44 303 ASP A C 1
ATOM 2452 O O . ASP A 1 303 ? 32.652 6.736 -25.389 1.00 84.44 303 ASP A O 1
ATOM 2456 N N . GLY A 1 304 ? 31.342 5.488 -24.041 1.00 84.00 304 GLY A N 1
ATOM 2457 C CA . GLY A 1 304 ? 30.268 5.265 -25.004 1.00 84.00 304 GLY A CA 1
ATOM 2458 C C . GLY A 1 304 ? 30.415 4.007 -25.863 1.00 84.00 304 GLY A C 1
ATOM 2459 O O . GLY A 1 304 ? 30.037 4.022 -27.037 1.00 84.00 304 GLY A O 1
ATOM 2460 N N . TYR A 1 305 ? 30.981 2.935 -25.294 1.00 87.38 305 TYR A N 1
ATOM 2461 C CA . TYR A 1 305 ? 31.024 1.602 -25.917 1.00 87.38 305 TYR A CA 1
ATOM 2462 C C . TYR A 1 305 ? 29.630 1.048 -26.231 1.00 87.38 305 TYR A C 1
ATOM 2464 O O . TYR A 1 305 ? 29.469 0.300 -27.189 1.00 87.38 305 TYR A O 1
ATOM 2472 N N . THR A 1 306 ? 28.613 1.431 -25.459 1.00 84.69 306 THR A N 1
ATOM 2473 C CA . THR A 1 306 ? 27.231 0.972 -25.637 1.00 84.69 306 THR A CA 1
ATOM 2474 C C . THR A 1 306 ? 26.612 1.454 -26.936 1.00 84.69 306 THR A C 1
ATOM 2476 O O . THR A 1 306 ? 25.821 0.737 -27.525 1.00 84.69 306 THR A O 1
ATOM 2479 N N . GLU A 1 307 ? 27.025 2.609 -27.454 1.00 91.69 307 GLU A N 1
ATOM 2480 C CA . GLU A 1 307 ? 26.517 3.151 -28.720 1.00 91.69 307 GLU A CA 1
ATOM 2481 C C . GLU A 1 307 ? 27.383 2.741 -29.927 1.00 91.69 307 GLU A C 1
ATOM 2483 O O . GLU A 1 307 ? 27.491 3.493 -30.901 1.00 91.69 307 GLU A O 1
ATOM 2488 N N . THR A 1 308 ? 28.072 1.597 -29.848 1.00 94.56 308 THR A N 1
ATOM 2489 C CA . THR A 1 308 ? 28.943 1.098 -30.925 1.00 94.56 308 THR A CA 1
ATOM 2490 C C . THR A 1 308 ? 28.283 -0.022 -31.712 1.00 94.56 308 THR A C 1
ATOM 2492 O O . THR A 1 308 ? 27.691 -0.918 -31.121 1.00 94.56 308 THR A O 1
ATOM 2495 N N . ILE A 1 309 ? 28.405 0.014 -33.039 1.00 96.31 309 ILE A N 1
ATOM 2496 C CA . ILE A 1 309 ? 27.832 -0.972 -33.967 1.00 96.31 309 ILE A CA 1
ATOM 2497 C C . ILE A 1 309 ? 28.843 -1.362 -35.040 1.00 96.31 309 ILE A C 1
ATOM 2499 O O . ILE A 1 309 ? 29.774 -0.612 -35.354 1.00 96.31 309 ILE A O 1
ATOM 2503 N N . ASN A 1 310 ? 28.621 -2.517 -35.663 1.00 94.94 310 ASN A N 1
ATOM 2504 C CA . ASN A 1 310 ? 29.436 -2.962 -36.786 1.00 94.94 310 ASN A CA 1
ATOM 2505 C C . ASN A 1 310 ? 29.324 -1.986 -37.970 1.00 94.94 310 ASN A C 1
ATOM 2507 O O . ASN A 1 310 ? 28.230 -1.586 -38.397 1.00 94.94 310 ASN A O 1
ATOM 2511 N N . VAL A 1 311 ? 30.478 -1.608 -38.522 1.00 94.75 311 VAL A N 1
ATOM 2512 C CA . VAL A 1 311 ? 30.545 -0.745 -39.703 1.00 94.75 311 VAL A CA 1
ATOM 2513 C C . VAL A 1 311 ? 30.136 -1.530 -40.952 1.00 94.75 311 VAL A C 1
ATOM 2515 O O . VAL A 1 311 ? 30.630 -2.621 -41.219 1.00 94.75 311 VAL A O 1
ATOM 2518 N N . SER A 1 312 ? 29.192 -0.988 -41.721 1.00 93.25 312 SER A N 1
ATOM 2519 C CA . SER A 1 312 ? 28.797 -1.525 -43.024 1.00 93.25 312 SER A CA 1
ATOM 2520 C C . SER A 1 312 ? 28.094 -0.449 -43.849 1.00 93.25 312 SER A C 1
ATOM 2522 O O . SER A 1 312 ? 27.475 0.468 -43.306 1.00 93.25 312 SER A O 1
ATOM 2524 N N . THR A 1 313 ? 28.091 -0.595 -45.174 1.00 92.12 313 THR A N 1
ATOM 2525 C CA . THR A 1 313 ? 27.311 0.286 -46.058 1.00 92.12 313 THR A CA 1
ATOM 2526 C C . THR A 1 313 ? 25.824 0.285 -45.689 1.00 92.12 313 THR A C 1
ATOM 2528 O O . THR A 1 313 ? 25.161 1.319 -45.755 1.00 92.12 313 THR A O 1
ATOM 2531 N N . LYS A 1 314 ? 25.294 -0.863 -45.243 1.00 93.44 314 LYS A N 1
ATOM 2532 C CA . LYS A 1 314 ? 23.901 -1.000 -44.804 1.00 93.44 314 LYS A CA 1
ATOM 2533 C C . LYS A 1 314 ? 23.622 -0.192 -43.534 1.00 93.44 314 LYS A C 1
ATOM 2535 O O . LYS A 1 314 ? 22.620 0.522 -43.504 1.00 93.44 314 LYS A O 1
ATOM 2540 N N . SER A 1 315 ? 24.475 -0.285 -42.510 1.00 91.94 315 SER A N 1
ATOM 2541 C CA . SER A 1 315 ? 24.277 0.433 -41.242 1.00 91.94 315 SER A CA 1
ATOM 2542 C C . SER A 1 315 ? 24.368 1.948 -41.432 1.00 91.94 315 SER A C 1
ATOM 2544 O O . SER A 1 315 ? 23.470 2.661 -40.984 1.00 91.94 315 SER A O 1
ATOM 2546 N N . ILE A 1 316 ? 25.352 2.429 -42.204 1.00 93.12 316 ILE A N 1
ATOM 2547 C CA . ILE A 1 316 ? 25.479 3.855 -42.555 1.00 93.12 316 ILE A CA 1
ATOM 2548 C C . ILE A 1 316 ? 24.226 4.340 -43.291 1.00 93.12 316 ILE A C 1
ATOM 2550 O O . ILE A 1 316 ? 23.565 5.267 -42.828 1.00 93.12 316 ILE A O 1
ATOM 2554 N N . ASN A 1 317 ? 23.840 3.682 -44.391 1.00 94.69 317 ASN A N 1
ATOM 2555 C CA . ASN A 1 317 ? 22.692 4.115 -45.193 1.00 94.69 317 ASN A CA 1
ATOM 2556 C C . ASN A 1 317 ? 21.383 4.117 -44.396 1.00 94.69 317 ASN A C 1
ATOM 2558 O O . ASN A 1 317 ? 20.579 5.036 -44.540 1.00 94.69 317 ASN A O 1
ATOM 2562 N N . THR A 1 318 ? 21.173 3.112 -43.545 1.00 95.62 318 THR A N 1
ATOM 2563 C CA . THR A 1 318 ? 19.970 3.006 -42.707 1.00 95.62 318 THR A CA 1
ATOM 2564 C C . THR A 1 318 ? 19.874 4.185 -41.737 1.00 95.62 318 THR A C 1
ATOM 2566 O O . THR A 1 318 ? 18.843 4.859 -41.695 1.00 95.62 318 THR A O 1
ATOM 2569 N N . LEU A 1 319 ? 20.960 4.494 -41.020 1.00 95.44 319 LEU A N 1
ATOM 2570 C CA . LEU A 1 319 ? 20.997 5.626 -40.092 1.00 95.44 319 LEU A CA 1
ATOM 2571 C C . LEU A 1 319 ? 20.874 6.967 -40.824 1.00 95.44 319 LEU A C 1
ATOM 2573 O O . LEU A 1 319 ? 20.060 7.803 -40.438 1.00 95.44 319 LEU A O 1
ATOM 2577 N N . THR A 1 320 ? 21.616 7.175 -41.917 1.00 95.06 320 THR A N 1
ATOM 2578 C CA . THR A 1 320 ? 21.556 8.429 -42.685 1.00 95.06 320 THR A CA 1
ATOM 2579 C C . THR A 1 320 ? 20.175 8.664 -43.302 1.00 95.06 320 THR A C 1
ATOM 2581 O O . THR A 1 320 ? 19.702 9.799 -43.329 1.00 95.06 320 THR A O 1
ATOM 2584 N N . ASN A 1 321 ? 19.483 7.617 -43.761 1.00 96.31 321 ASN A N 1
ATOM 2585 C CA . ASN A 1 321 ? 18.110 7.745 -44.254 1.00 96.31 321 ASN A CA 1
ATOM 2586 C C . ASN A 1 321 ? 17.140 8.154 -43.143 1.00 96.31 321 ASN A C 1
ATOM 2588 O O . ASN A 1 321 ? 16.336 9.062 -43.356 1.00 96.31 321 ASN A O 1
ATOM 2592 N N . LYS A 1 322 ? 17.254 7.554 -41.952 1.00 96.94 322 LYS A N 1
ATOM 2593 C CA . LYS A 1 322 ? 16.413 7.925 -40.808 1.00 96.94 322 LYS A CA 1
ATOM 2594 C C . LYS A 1 322 ? 16.683 9.358 -40.340 1.00 96.94 322 LYS A C 1
ATOM 2596 O O . LYS A 1 322 ? 15.741 10.096 -40.069 1.00 96.94 322 LYS A O 1
ATOM 2601 N N . ILE A 1 323 ? 17.944 9.796 -40.332 1.00 96.88 323 ILE A N 1
ATOM 2602 C CA . ILE A 1 323 ? 18.318 11.194 -40.054 1.00 96.88 323 ILE A CA 1
ATOM 2603 C C . ILE A 1 323 ? 17.600 12.148 -41.020 1.00 96.88 323 ILE A C 1
ATOM 2605 O O . ILE A 1 323 ? 16.995 13.124 -40.582 1.00 96.88 323 ILE A O 1
ATOM 2609 N N . ARG A 1 324 ? 17.620 11.859 -42.329 1.00 96.56 324 ARG A N 1
ATOM 2610 C CA . ARG A 1 324 ? 16.948 12.692 -43.344 1.00 96.56 324 ARG A CA 1
ATOM 2611 C C . ARG A 1 324 ? 15.434 12.759 -43.151 1.00 96.56 324 ARG A C 1
ATOM 2613 O O . ARG A 1 324 ? 14.845 13.794 -43.442 1.00 96.56 324 ARG A O 1
ATOM 2620 N N . GLU A 1 325 ? 14.807 11.676 -42.700 1.00 96.44 325 GLU A N 1
ATOM 2621 C CA . GLU A 1 325 ? 13.376 11.650 -42.377 1.00 96.44 325 GLU A CA 1
ATOM 2622 C C . GLU A 1 325 ? 13.052 12.645 -41.256 1.00 96.44 325 GLU A C 1
ATOM 2624 O O . GLU A 1 325 ? 12.218 13.526 -41.449 1.00 96.44 325 GLU A O 1
ATOM 2629 N N . TYR A 1 326 ? 13.774 12.579 -40.134 1.00 95.50 326 TYR A N 1
ATOM 2630 C CA . TYR A 1 326 ? 13.563 13.501 -39.015 1.00 95.50 326 TYR A CA 1
ATOM 2631 C C . TYR A 1 326 ? 13.946 14.946 -39.343 1.00 95.50 326 TYR A C 1
ATOM 2633 O O . TYR A 1 326 ? 13.271 15.861 -38.888 1.00 95.50 326 TYR A O 1
ATOM 2641 N N . LEU A 1 327 ? 14.970 15.180 -40.172 1.00 95.75 327 LEU A N 1
ATOM 2642 C CA . LEU A 1 327 ? 15.323 16.538 -40.610 1.00 95.75 327 LEU A CA 1
ATOM 2643 C C . LEU A 1 327 ? 14.198 17.198 -41.418 1.00 95.75 327 LEU A C 1
ATOM 2645 O O . LEU A 1 327 ? 14.002 18.403 -41.317 1.00 95.75 327 LEU A O 1
ATOM 2649 N N . LYS A 1 328 ? 13.440 16.422 -42.206 1.00 94.69 328 LYS A N 1
ATOM 2650 C CA . LYS A 1 328 ? 12.261 16.943 -42.915 1.00 94.69 328 LYS A CA 1
ATOM 2651 C C . LYS A 1 328 ? 11.135 17.315 -41.954 1.00 94.69 328 LYS A C 1
ATOM 2653 O O . LYS A 1 328 ? 10.443 18.290 -42.217 1.00 94.69 328 LYS A O 1
ATOM 2658 N N . LEU A 1 329 ? 10.957 16.548 -40.878 1.00 93.44 329 LEU A N 1
ATOM 2659 C CA . LEU A 1 329 ? 9.964 16.832 -39.837 1.00 93.44 329 LEU A CA 1
ATOM 2660 C C . LEU A 1 329 ? 10.357 18.042 -38.979 1.00 93.44 329 LEU A C 1
ATOM 2662 O O . LEU A 1 329 ? 9.488 18.784 -38.552 1.00 93.44 329 LEU A O 1
ATOM 2666 N N . ASP A 1 330 ? 11.651 18.249 -38.730 1.00 92.12 330 ASP A N 1
ATOM 2667 C CA . ASP A 1 330 ? 12.174 19.378 -37.942 1.00 92.12 330 ASP A CA 1
ATOM 2668 C C . ASP A 1 330 ? 12.132 20.723 -38.685 1.00 92.12 330 ASP A C 1
ATOM 2670 O O . ASP A 1 330 ? 12.257 21.779 -38.070 1.00 92.12 330 ASP A O 1
ATOM 2674 N N . ALA A 1 331 ? 11.976 20.682 -40.010 1.00 86.31 331 ALA A N 1
ATOM 2675 C CA . ALA A 1 331 ? 11.875 21.858 -40.869 1.00 86.31 331 ALA A CA 1
ATOM 2676 C C . ALA A 1 331 ? 10.430 22.361 -41.078 1.00 86.31 331 ALA A C 1
ATOM 2678 O O . ALA A 1 331 ? 10.253 23.377 -41.753 1.00 86.31 331 ALA A O 1
ATOM 2679 N N . GLN A 1 332 ? 9.425 21.640 -40.565 1.00 76.56 332 GLN A N 1
ATOM 2680 C CA . GLN A 1 332 ? 7.996 21.986 -40.638 1.00 76.56 332 GLN A CA 1
ATOM 2681 C C . GLN A 1 332 ? 7.551 22.760 -39.398 1.00 76.56 332 GLN A C 1
ATOM 2683 O O . GLN A 1 332 ? 6.740 23.696 -39.572 1.00 76.56 332 GLN A O 1
#

Secondary structure (DSSP, 8-state):
--GGGG-S-EE-----BTTBEEEEEEE-SSSS-EEEEEE-HHHHT-HHHHTT-EEEE-HHHHHTT--SSTTSSS----HHHHHHHHHHHHHHTTEEEEEESSS--GGGPPEEEEETTTTEEEE-S-HHHHHTTSS-S-HHHHHHHHHHHHHHHHHHHHHHHHHHHHHTT-EEEEE-S---SS-GGG-EEEEEETTTEEEEEEHHHHHTT---TTTS-SS--TTS-EEEEEEEEE-SS-EEEEEEEESSS-HHHHHHHHHTTSSPEEEEEEEEEESSTHHHHHHHHHHHHHS-B--S-TTT-TTTGGGEEE--HHHHHHHHHHHHHHHHHHT-

pLDDT: mean 88.07, std 8.02, range [57.5, 97.56]

Solvent-accessible surface area (backbone atoms only — not comparable to full-atom values): 18772 Å² total; per-residue (Å²): 63,46,80,76,78,66,65,84,62,48,75,46,97,53,79,70,53,98,76,29,42,50,57,24,33,39,76,46,94,91,46,99,54,62,36,34,34,32,36,31,71,78,45,32,74,40,44,90,74,27,30,71,13,42,40,70,43,39,69,68,42,48,78,70,69,52,55,78,47,80,87,28,97,78,56,86,75,52,73,69,42,47,52,53,54,51,42,54,56,20,57,78,67,50,32,44,71,77,47,64,68,49,82,86,60,69,60,66,23,26,37,26,36,31,32,69,88,75,73,44,76,49,71,49,86,17,45,52,47,39,75,68,62,75,60,73,62,50,77,65,58,44,51,51,50,55,56,50,52,55,52,54,54,50,52,54,52,51,52,46,31,56,51,36,31,53,79,69,65,33,48,78,80,46,73,43,98,67,75,48,93,86,42,66,58,69,22,36,29,31,35,31,35,90,80,78,45,72,48,80,43,30,44,50,41,36,53,66,66,56,67,62,77,79,76,56,69,81,85,62,57,51,92,37,44,25,26,33,35,36,32,37,36,33,66,89,86,55,66,31,31,33,54,51,70,38,59,61,95,55,62,64,61,58,51,52,64,44,43,78,64,34,78,41,46,79,43,82,72,48,74,47,80,35,70,55,19,52,54,35,55,53,53,50,52,48,48,64,76,73,44,73,54,46,72,49,58,54,90,61,33,66,79,61,25,62,42,16,28,73,64,46,75,65,54,52,51,54,51,54,51,53,50,54,54,52,52,58,63,65,74,110

Mean predicted aligned error: 14.97 Å

InterPro domains:
  IPR048793 CapR homology domain [PF21817] (14-72)
  IPR048793 CapR homology domain [PF21817] (81-141)

Organism: NCBI:txid2726434